Protein AF-A0A7C5J2V8-F1 (afdb_monomer_lite)

pLDDT: mean 85.1, std 18.98, range [31.84, 98.69]

Radius of gyration: 23.41 Å; chains: 1; bounding box: 47×38×76 Å

Secondary structure (DSSP, 8-state):
-------S-----SS------TT--S------SS---TT----S-SEEEE-SSPEEEE-SSSTTTS-EE-GGGTTEEEEEEEEEEEEEEEEEEEEEEEEEEE--S--SS----S--EEEEEETTEEEEEE--TT--SHHHHHHHHHHHHHHTTPPSPSEEE-TTSSEEEEEEEEGGG-EEEEEE-TTTTTTTPPSEEEE-EEEEEEEEEEEEEE--SSS-S-S-EEEESEEEEEEEEEEEE-

Structure (mmCIF, N/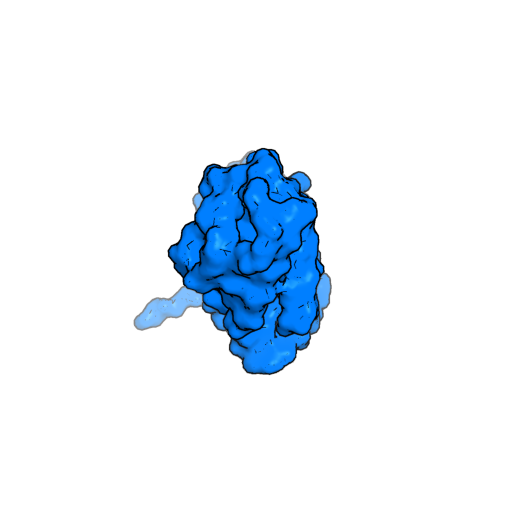CA/C/O backbone):
data_AF-A0A7C5J2V8-F1
#
_entry.id   AF-A0A7C5J2V8-F1
#
loop_
_atom_site.group_PDB
_atom_site.id
_atom_site.type_symbol
_atom_site.label_atom_id
_atom_site.label_alt_id
_atom_site.label_comp_id
_atom_site.label_asym_id
_atom_site.label_entity_id
_atom_site.label_seq_id
_atom_site.pdbx_PDB_ins_code
_atom_site.Cartn_x
_atom_site.Cartn_y
_atom_site.Cartn_z
_atom_site.occupancy
_atom_site.B_iso_or_equiv
_atom_site.auth_seq_id
_atom_site.auth_comp_id
_atom_site.auth_asym_id
_atom_site.auth_atom_id
_atom_site.pdbx_PDB_model_num
ATOM 1 N N . MET A 1 1 ? 17.306 -24.721 -30.685 1.00 39.38 1 MET A N 1
ATOM 2 C CA . MET A 1 1 ? 16.759 -23.715 -29.752 1.00 39.38 1 MET A CA 1
ATOM 3 C C . MET A 1 1 ? 16.817 -22.387 -30.478 1.00 39.38 1 MET A C 1
ATOM 5 O O . MET A 1 1 ? 17.907 -21.999 -30.874 1.00 39.38 1 MET A O 1
ATOM 9 N N . GLY A 1 2 ? 15.672 -21.785 -30.800 1.00 37.75 2 GLY A N 1
ATOM 10 C CA . GLY A 1 2 ? 15.651 -20.502 -31.504 1.00 37.75 2 GLY A CA 1
ATOM 11 C C . GLY A 1 2 ? 15.942 -19.373 -30.523 1.00 37.75 2 GLY A C 1
ATOM 12 O O . GLY A 1 2 ? 15.308 -19.304 -29.476 1.00 37.75 2 GLY A O 1
ATOM 13 N N . SER A 1 3 ? 16.913 -18.525 -30.838 1.00 33.28 3 SER A N 1
ATOM 14 C CA . SER A 1 3 ? 17.136 -17.260 -30.142 1.00 33.28 3 SER A CA 1
ATOM 15 C C . SER A 1 3 ? 16.443 -16.153 -30.926 1.00 33.28 3 SER A C 1
ATOM 17 O O . SER A 1 3 ? 16.689 -16.012 -32.124 1.00 33.28 3 SER A O 1
ATOM 19 N N . VAL A 1 4 ? 15.614 -15.354 -30.264 1.00 31.84 4 VAL A N 1
ATOM 20 C CA . VAL A 1 4 ? 15.141 -14.085 -30.820 1.00 31.84 4 VAL A CA 1
ATOM 21 C C . VAL A 1 4 ? 16.138 -13.011 -30.390 1.00 31.84 4 VAL A C 1
ATOM 23 O O . VAL A 1 4 ? 16.308 -12.772 -29.198 1.00 31.84 4 VAL A O 1
ATOM 26 N N . GLN A 1 5 ? 16.838 -12.405 -31.350 1.00 34.75 5 GLN A N 1
ATOM 27 C CA . GLN A 1 5 ? 17.656 -11.215 -31.115 1.00 34.75 5 GLN A CA 1
ATOM 28 C C . GLN A 1 5 ? 16.878 -9.989 -31.582 1.00 34.75 5 GLN A C 1
ATOM 30 O O . GLN A 1 5 ? 16.532 -9.880 -32.756 1.00 34.75 5 GLN A O 1
ATOM 35 N N . ILE A 1 6 ? 16.619 -9.069 -30.656 1.00 48.91 6 ILE A N 1
ATOM 36 C CA . ILE A 1 6 ? 16.070 -7.747 -30.951 1.00 48.91 6 ILE A CA 1
ATOM 37 C C . ILE A 1 6 ? 17.240 -6.768 -30.848 1.00 48.91 6 ILE A C 1
ATOM 39 O O . ILE A 1 6 ? 17.828 -6.612 -29.781 1.00 48.91 6 ILE A O 1
ATOM 43 N N . SER A 1 7 ? 17.617 -6.148 -31.965 1.00 40.25 7 SER A N 1
ATOM 44 C CA . SER A 1 7 ? 18.689 -5.149 -32.035 1.00 40.25 7 SER A CA 1
ATOM 45 C C . SER A 1 7 ? 18.157 -3.856 -32.643 1.00 40.25 7 SER A C 1
ATOM 47 O O . SER A 1 7 ? 17.595 -3.885 -33.737 1.00 40.25 7 SER A O 1
ATOM 49 N N . GLY A 1 8 ? 18.355 -2.728 -31.963 1.00 51.00 8 GLY A N 1
ATOM 50 C CA . GLY A 1 8 ? 17.926 -1.408 -32.423 1.00 51.00 8 GLY A CA 1
ATOM 51 C C . GLY A 1 8 ? 18.041 -0.352 -31.323 1.00 51.00 8 GLY A C 1
ATOM 52 O O . GLY A 1 8 ? 18.373 -0.669 -30.183 1.00 51.00 8 GLY A O 1
ATOM 53 N N . SER A 1 9 ? 17.778 0.909 -31.664 1.00 46.84 9 SER A N 1
ATOM 54 C CA . SER A 1 9 ? 17.621 1.994 -30.690 1.00 46.84 9 SER A CA 1
ATOM 55 C C . SER A 1 9 ? 16.137 2.222 -30.426 1.00 46.84 9 SER A C 1
ATOM 57 O O . SER A 1 9 ? 15.400 2.539 -31.362 1.00 46.84 9 SER A O 1
ATOM 59 N N . LEU A 1 10 ? 15.705 2.119 -29.171 1.00 49.66 10 LEU A N 1
ATOM 60 C CA . LEU A 1 10 ? 14.390 2.605 -28.773 1.00 49.66 10 LEU A CA 1
ATOM 61 C C . LEU A 1 10 ? 14.461 4.132 -28.688 1.00 49.66 10 LEU A C 1
ATOM 63 O O . LEU A 1 10 ? 15.070 4.682 -27.775 1.00 49.66 10 LEU A O 1
ATOM 67 N N . VAL A 1 11 ? 13.895 4.806 -29.684 1.00 49.78 11 VAL A N 1
ATOM 68 C CA . VAL A 1 11 ? 13.722 6.261 -29.681 1.00 49.78 11 VAL A CA 1
ATOM 69 C C . VAL A 1 11 ? 12.244 6.510 -29.447 1.00 49.78 11 VAL A C 1
ATOM 71 O O . VAL A 1 11 ? 11.429 6.029 -30.224 1.00 49.78 11 VAL A O 1
ATOM 74 N N . ALA A 1 12 ? 11.894 7.217 -28.381 1.00 51.94 12 ALA A N 1
ATOM 75 C CA . ALA A 1 12 ? 10.542 7.718 -28.197 1.00 51.94 12 ALA A CA 1
ATOM 76 C C . ALA A 1 12 ? 10.508 9.204 -28.544 1.00 51.94 12 ALA A C 1
ATOM 78 O O . ALA A 1 12 ? 11.366 9.961 -28.089 1.00 51.94 12 ALA A O 1
ATOM 79 N N . SER A 1 13 ? 9.531 9.611 -29.348 1.00 51.69 13 SER A N 1
ATOM 80 C CA . SER A 1 13 ? 9.235 11.014 -29.622 1.00 51.69 13 SER A CA 1
ATOM 81 C C . SER A 1 13 ? 7.750 11.276 -29.401 1.00 51.69 13 SER A C 1
ATOM 83 O O . SER A 1 13 ? 6.902 10.460 -29.752 1.00 51.69 13 SER A O 1
ATOM 85 N N . ASP A 1 14 ? 7.451 12.437 -28.834 1.00 50.53 14 ASP A N 1
ATOM 86 C CA . ASP A 1 14 ? 6.111 13.018 -28.703 1.00 50.53 14 ASP A CA 1
ATOM 87 C C . ASP A 1 14 ? 5.584 13.596 -30.033 1.00 50.53 14 ASP A C 1
ATOM 89 O O . ASP A 1 14 ? 4.382 13.797 -30.222 1.00 50.53 14 ASP A O 1
ATOM 93 N N . SER A 1 15 ? 6.483 13.835 -30.988 1.00 49.78 15 SER A N 1
ATOM 94 C CA . SER A 1 15 ? 6.169 14.325 -32.327 1.00 49.78 15 SER A CA 1
ATOM 95 C C . SER A 1 15 ? 5.907 13.173 -33.302 1.00 49.78 15 SER A C 1
ATOM 97 O O . SER A 1 15 ? 6.770 12.325 -33.544 1.00 49.78 15 SER A O 1
ATOM 99 N N . CYS A 1 16 ? 4.707 13.151 -33.896 1.00 51.81 16 CYS A N 1
ATOM 100 C CA . CYS A 1 16 ? 4.401 12.238 -34.997 1.00 51.81 16 CYS A CA 1
ATOM 101 C C . CYS A 1 16 ? 5.098 12.722 -36.272 1.00 51.81 16 CYS A C 1
ATOM 103 O O . CYS A 1 16 ? 4.863 13.846 -36.721 1.00 51.81 16 CYS A O 1
ATOM 105 N N . ASN A 1 17 ? 5.911 11.871 -36.898 1.00 52.66 17 ASN A N 1
ATOM 106 C CA . ASN A 1 17 ? 6.406 12.131 -38.244 1.00 52.66 17 ASN A CA 1
ATOM 107 C C . ASN A 1 17 ? 5.454 11.468 -39.252 1.00 52.66 17 ASN A C 1
ATOM 109 O O . ASN A 1 17 ? 5.496 10.258 -39.450 1.00 52.66 17 ASN A O 1
ATOM 113 N N . ALA A 1 18 ? 4.571 12.252 -39.877 1.00 47.84 18 ALA A N 1
ATOM 114 C CA . ALA A 1 18 ? 3.537 11.764 -40.803 1.00 47.84 18 ALA A CA 1
ATOM 115 C C . ALA A 1 18 ? 4.081 11.242 -42.157 1.00 47.84 18 ALA A C 1
ATOM 117 O O . ALA A 1 18 ? 3.308 10.909 -43.055 1.00 47.84 18 ALA A O 1
ATOM 118 N N . GLY A 1 19 ? 5.403 11.196 -42.341 1.00 50.03 19 GLY A N 1
ATOM 119 C CA . GLY A 1 19 ? 6.039 10.763 -43.581 1.00 50.03 19 GLY A CA 1
ATOM 120 C C . GLY A 1 19 ? 6.478 9.303 -43.540 1.00 50.03 19 GLY A C 1
ATOM 121 O O . GLY A 1 19 ? 7.507 8.985 -42.947 1.00 50.03 19 GLY A O 1
ATOM 122 N N . CYS A 1 20 ? 5.787 8.421 -44.267 1.00 49.47 20 CYS A N 1
ATOM 123 C CA . CYS A 1 20 ? 6.364 7.140 -44.683 1.00 49.47 20 CYS A CA 1
ATOM 124 C C . CYS A 1 20 ? 7.437 7.416 -45.751 1.00 49.47 20 CYS A C 1
ATOM 126 O O . CYS A 1 20 ? 7.178 7.359 -46.952 1.00 49.47 20 CYS A O 1
ATOM 128 N N . GLY A 1 21 ? 8.636 7.804 -45.319 1.00 47.12 21 GLY A N 1
ATOM 129 C CA . GLY A 1 21 ? 9.748 8.090 -46.216 1.00 47.12 21 GLY A CA 1
ATOM 130 C C . GLY A 1 21 ? 10.293 6.808 -46.839 1.00 47.12 21 GLY A C 1
ATOM 131 O O . GLY A 1 21 ? 10.947 6.014 -46.164 1.00 47.12 21 GLY A O 1
ATOM 132 N N . ALA A 1 22 ? 10.083 6.625 -48.142 1.00 48.12 22 ALA A N 1
ATOM 133 C CA . ALA A 1 22 ? 10.925 5.742 -48.935 1.00 48.12 22 ALA A CA 1
ATOM 134 C C . ALA A 1 22 ? 12.381 6.237 -48.820 1.00 48.12 22 ALA A C 1
ATOM 136 O O . ALA A 1 22 ? 12.728 7.274 -49.378 1.00 48.12 22 ALA A O 1
ATOM 137 N N . GLY A 1 23 ? 13.227 5.524 -48.070 1.00 44.53 23 GLY A N 1
ATOM 138 C CA . GLY A 1 23 ? 14.682 5.719 -48.115 1.00 44.53 23 GLY A CA 1
ATOM 139 C C . GLY A 1 23 ? 15.367 6.443 -46.950 1.00 44.53 23 GLY A C 1
ATOM 140 O O . GLY A 1 23 ? 16.455 6.969 -47.160 1.00 44.53 23 GLY A O 1
ATOM 141 N N . VAL A 1 24 ? 14.835 6.432 -45.724 1.00 39.50 24 VAL A N 1
ATOM 142 C CA . VAL A 1 24 ? 15.634 6.789 -44.530 1.00 39.50 24 VAL A CA 1
ATOM 143 C C . VAL A 1 24 ? 15.921 5.555 -43.675 1.00 39.50 24 VAL A C 1
ATOM 145 O O . VAL A 1 24 ? 15.071 5.073 -42.935 1.00 39.50 24 VAL A O 1
ATOM 148 N N . GLY A 1 25 ? 17.155 5.053 -43.768 1.00 40.22 25 GLY A N 1
ATOM 149 C CA . GLY A 1 25 ? 17.739 4.058 -42.862 1.00 40.22 25 GLY A CA 1
ATOM 150 C C . GLY A 1 25 ? 18.098 4.648 -41.493 1.00 40.22 25 GLY A C 1
ATOM 151 O O . GLY A 1 25 ? 19.226 4.496 -41.036 1.00 40.22 25 GLY A O 1
ATOM 152 N N . GLY A 1 26 ? 17.158 5.356 -40.866 1.00 39.38 26 GLY A N 1
ATOM 153 C CA . GLY A 1 26 ? 17.327 6.008 -39.571 1.00 39.38 26 GLY A CA 1
ATOM 154 C C . GLY A 1 26 ? 16.093 5.799 -38.701 1.00 39.38 26 GLY A C 1
ATOM 155 O O . GLY A 1 26 ? 15.016 6.273 -39.043 1.00 39.38 26 GLY A O 1
ATOM 156 N N . SER A 1 27 ? 16.293 5.049 -37.616 1.00 43.72 27 SER A N 1
ATOM 157 C CA . SER A 1 27 ? 15.436 4.849 -36.440 1.00 43.72 27 SER A CA 1
ATOM 158 C C . SER A 1 27 ? 13.926 4.941 -36.663 1.00 43.72 27 SER A C 1
ATOM 160 O O . SER A 1 27 ? 13.285 5.934 -36.326 1.00 43.72 27 SER A O 1
ATOM 162 N N . GLN A 1 28 ? 13.340 3.834 -37.124 1.00 41.84 28 GLN A N 1
ATOM 163 C CA . GLN A 1 28 ? 11.935 3.562 -36.842 1.00 41.84 28 GLN A CA 1
ATOM 164 C C . GLN A 1 28 ? 11.825 3.251 -35.344 1.00 41.84 28 GLN A C 1
ATOM 166 O O . GLN A 1 28 ? 12.176 2.160 -34.894 1.00 41.84 28 GLN A O 1
ATOM 171 N N . ALA A 1 29 ? 11.418 4.261 -34.570 1.00 43.72 29 ALA A N 1
ATOM 172 C CA . ALA A 1 29 ? 10.884 4.103 -33.223 1.00 43.72 29 ALA A CA 1
ATOM 173 C C . ALA A 1 29 ? 9.884 2.940 -33.212 1.00 43.72 29 ALA A C 1
ATOM 175 O O . ALA A 1 29 ? 9.201 2.729 -34.213 1.00 43.72 29 ALA A O 1
ATOM 176 N N . VAL A 1 30 ? 9.813 2.179 -32.119 1.00 48.41 30 VAL A N 1
ATOM 177 C CA . VAL A 1 30 ? 8.868 1.065 -31.944 1.00 48.41 30 VAL A CA 1
ATOM 178 C C . VAL A 1 30 ? 7.449 1.565 -32.219 1.00 48.41 30 VAL A C 1
ATOM 180 O O . VAL A 1 30 ? 6.802 2.142 -31.355 1.00 48.41 30 VAL A O 1
ATOM 183 N N . PHE A 1 31 ? 6.994 1.402 -33.461 1.00 46.66 31 PHE A N 1
ATOM 184 C CA . PHE A 1 31 ? 5.720 1.951 -33.914 1.00 46.66 31 PHE A CA 1
ATOM 185 C C . PHE A 1 31 ? 4.555 1.071 -33.462 1.00 46.66 31 PHE A C 1
ATOM 187 O O . PHE A 1 31 ? 3.406 1.489 -33.494 1.00 46.66 31 PHE A O 1
ATOM 194 N N . MET A 1 32 ? 4.829 -0.179 -33.092 1.00 53.97 32 MET A N 1
ATOM 195 C CA . MET A 1 32 ? 3.831 -1.228 -32.973 1.00 53.97 32 MET A CA 1
ATOM 196 C C . MET A 1 32 ? 4.415 -2.364 -32.146 1.00 53.97 32 MET A C 1
ATOM 198 O O . MET A 1 32 ? 5.439 -2.923 -32.528 1.00 53.97 32 MET A O 1
ATOM 202 N N . LEU A 1 33 ? 3.707 -2.815 -31.122 1.00 45.88 33 LEU A N 1
ATOM 203 C CA . LEU A 1 33 ? 3.569 -4.259 -30.949 1.00 45.88 33 LEU A CA 1
ATOM 204 C C . LEU A 1 33 ? 2.214 -4.744 -31.507 1.00 45.88 33 LEU A C 1
ATOM 206 O O . LEU A 1 33 ? 1.757 -5.822 -31.150 1.00 45.88 33 LEU A O 1
ATOM 210 N N . GLY A 1 34 ? 1.624 -4.014 -32.482 1.00 39.19 34 GLY A N 1
ATOM 211 C CA . GLY A 1 34 ? 0.810 -4.676 -33.513 1.00 39.19 34 GLY A CA 1
ATOM 212 C C . GLY A 1 34 ? -0.324 -3.968 -34.279 1.00 39.19 34 GLY A C 1
ATOM 213 O O . GLY A 1 34 ? -1.177 -4.721 -34.726 1.00 39.19 34 GLY A O 1
ATOM 214 N N . ASP A 1 35 ? -0.420 -2.643 -34.497 1.00 43.12 35 ASP A N 1
ATOM 215 C CA . ASP A 1 35 ? -1.561 -2.117 -35.308 1.00 43.12 35 ASP A CA 1
ATOM 216 C C . ASP A 1 35 ? -1.387 -0.801 -36.103 1.00 43.12 35 ASP A C 1
ATOM 218 O O . ASP A 1 35 ? -2.331 -0.350 -36.750 1.00 43.12 35 ASP A O 1
ATOM 222 N N . GLY A 1 36 ? -0.198 -0.207 -36.132 1.00 44.16 36 GLY A N 1
ATOM 223 C CA . GLY A 1 36 ? 0.144 0.984 -36.912 1.00 44.16 36 GLY A CA 1
ATOM 224 C C . GLY A 1 36 ? -0.039 0.776 -38.416 1.00 44.16 36 GLY A C 1
ATOM 225 O O . GLY A 1 36 ? 0.886 0.450 -39.161 1.00 44.16 36 GLY A O 1
ATOM 226 N N . GLN A 1 37 ? -1.261 0.996 -38.888 1.00 47.16 37 GLN A N 1
ATOM 227 C CA . GLN A 1 37 ? -1.514 1.215 -40.299 1.00 47.16 37 GLN A CA 1
ATOM 228 C C . GLN A 1 37 ? -0.757 2.470 -40.734 1.00 47.16 37 GLN A C 1
ATOM 230 O O . GLN A 1 37 ? -0.953 3.561 -40.194 1.00 47.16 37 GLN A O 1
ATOM 235 N N . CYS A 1 38 ? 0.117 2.310 -41.727 1.00 45.44 38 CYS A N 1
ATOM 236 C CA . CYS A 1 38 ? 0.778 3.426 -42.390 1.00 45.44 38 CYS A CA 1
ATOM 237 C C . CYS A 1 38 ? -0.258 4.490 -42.793 1.00 45.44 38 CYS A C 1
ATOM 239 O O . CYS A 1 38 ? -1.186 4.192 -43.544 1.00 45.44 38 CYS A O 1
ATOM 241 N N . GLY A 1 39 ? -0.076 5.730 -42.330 1.00 46.66 39 GLY A N 1
ATOM 242 C CA . GLY A 1 39 ? -0.889 6.878 -42.748 1.00 46.66 39 GLY A CA 1
ATOM 243 C C . GLY A 1 39 ? -1.878 7.424 -41.717 1.00 46.66 39 GLY A C 1
ATOM 244 O O . GLY A 1 39 ? -2.539 8.414 -42.023 1.00 46.66 39 GLY A O 1
ATOM 245 N N . VAL A 1 40 ? -1.963 6.859 -40.505 1.00 50.56 40 VAL A N 1
ATOM 246 C CA . VAL A 1 40 ? -2.789 7.423 -39.421 1.00 50.56 40 VAL A CA 1
ATOM 247 C C . VAL A 1 40 ? -1.924 7.687 -38.185 1.00 50.56 40 VAL A C 1
ATOM 249 O O . VAL A 1 40 ? -1.520 6.763 -37.487 1.00 50.56 40 VAL A O 1
ATOM 252 N N . CYS A 1 41 ? -1.617 8.961 -37.919 1.00 51.09 41 CYS A N 1
ATOM 253 C CA . CYS A 1 41 ? -0.971 9.406 -36.679 1.00 51.09 41 CYS A CA 1
ATOM 254 C C . CYS A 1 41 ? -1.976 9.345 -35.520 1.00 51.09 41 CYS A C 1
ATOM 256 O O . CYS A 1 41 ? -2.479 10.378 -35.078 1.00 51.09 41 CYS A O 1
ATOM 258 N N . THR A 1 42 ? -2.293 8.150 -35.032 1.00 55.62 42 THR A N 1
ATOM 259 C CA . THR A 1 42 ? -2.998 8.023 -33.754 1.00 55.62 42 THR A CA 1
ATOM 260 C C . THR A 1 42 ? -1.930 8.000 -32.666 1.00 55.62 42 THR A C 1
ATOM 262 O O . THR A 1 42 ? -1.121 7.077 -32.623 1.00 55.62 42 THR A O 1
ATOM 265 N N . GLN A 1 43 ? -1.853 9.038 -31.825 1.00 57.81 43 GLN A N 1
ATOM 266 C CA . GLN A 1 43 ? -1.002 8.983 -30.633 1.00 57.81 43 GLN A CA 1
ATOM 267 C C . GLN A 1 43 ? -1.486 7.815 -29.764 1.00 57.81 43 GLN A C 1
ATOM 269 O O . GLN A 1 43 ? -2.637 7.803 -29.335 1.00 57.81 43 GLN A O 1
ATOM 274 N N . HIS A 1 44 ? -0.633 6.805 -29.576 1.00 69.81 44 HIS A N 1
ATOM 275 C CA . HIS A 1 44 ? -1.001 5.578 -28.862 1.00 69.81 44 HIS A CA 1
ATOM 276 C C . HIS A 1 44 ? -0.881 5.709 -27.342 1.00 69.81 44 HIS A C 1
ATOM 278 O O . HIS A 1 44 ? -1.620 5.040 -26.632 1.00 69.81 44 HIS A O 1
ATOM 284 N N . TYR A 1 45 ? 0.012 6.578 -26.868 1.00 77.12 45 TYR A N 1
ATOM 285 C CA . TYR A 1 45 ? 0.154 6.934 -25.459 1.00 77.12 45 TYR A CA 1
ATOM 286 C C . TYR A 1 45 ? -0.236 8.397 -25.282 1.00 77.12 45 TYR A C 1
ATOM 288 O O . TYR A 1 45 ? 0.113 9.230 -26.121 1.00 77.12 45 TYR A O 1
ATOM 296 N N . ALA A 1 46 ? -0.913 8.716 -24.180 1.00 82.75 46 ALA A N 1
ATOM 297 C CA . ALA A 1 46 ? -1.188 10.106 -23.825 1.00 82.75 46 ALA A CA 1
ATOM 298 C C . ALA A 1 46 ? 0.099 10.837 -23.407 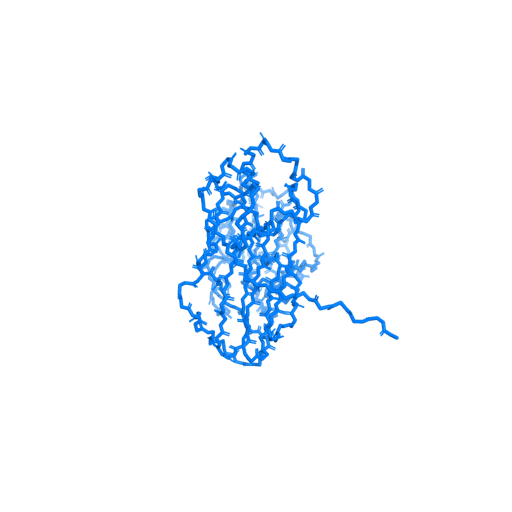1.00 82.75 46 ALA A C 1
ATOM 300 O O . ALA A 1 46 ? 0.252 12.027 -23.667 1.00 82.75 46 ALA A O 1
ATOM 301 N N . SER A 1 47 ? 1.035 10.114 -22.784 1.00 85.19 47 SER A N 1
ATOM 302 C CA . SER A 1 47 ? 2.336 10.637 -22.378 1.00 85.19 47 SER A CA 1
ATOM 303 C C . SER A 1 47 ? 3.430 9.589 -22.527 1.00 85.19 47 SER A C 1
ATOM 305 O O . SER A 1 47 ? 3.184 8.383 -22.436 1.00 85.19 47 SER A O 1
ATOM 307 N N . ILE A 1 48 ? 4.654 10.066 -22.744 1.00 84.50 48 ILE A N 1
ATOM 308 C CA . ILE A 1 48 ? 5.865 9.257 -22.735 1.00 84.50 48 ILE A CA 1
ATOM 309 C C . ILE A 1 48 ? 6.918 9.988 -21.908 1.00 84.50 48 ILE A C 1
ATOM 311 O O . ILE A 1 48 ? 7.180 11.170 -22.125 1.00 84.50 48 ILE A O 1
ATOM 315 N N . VAL A 1 49 ? 7.553 9.269 -20.989 1.00 86.69 49 VAL A N 1
ATOM 316 C CA . VAL A 1 49 ? 8.640 9.786 -20.155 1.00 86.69 49 VAL A CA 1
ATOM 317 C C . VAL A 1 49 ? 9.873 8.910 -20.300 1.00 86.69 49 VAL A C 1
ATOM 319 O O . VAL A 1 49 ? 9.778 7.690 -20.433 1.00 86.69 49 VAL A O 1
ATOM 322 N N . SER A 1 50 ? 11.051 9.525 -20.244 1.00 89.06 50 SER A N 1
ATOM 323 C CA . SER A 1 50 ? 12.329 8.815 -20.274 1.00 89.06 50 SER A CA 1
ATOM 324 C C . SER A 1 50 ? 13.298 9.398 -19.261 1.00 89.06 50 SER A C 1
ATOM 326 O O . SER A 1 50 ? 13.423 10.620 -19.152 1.00 89.06 50 SER A O 1
ATOM 328 N N . SER A 1 51 ? 14.048 8.543 -18.574 1.00 88.06 51 SER A N 1
ATOM 329 C CA . SER A 1 51 ? 15.129 8.989 -17.704 1.00 88.06 51 SER A CA 1
ATOM 330 C C . SER A 1 51 ? 16.270 9.565 -18.553 1.00 88.06 51 SER A C 1
ATOM 332 O O . SER A 1 51 ? 16.910 8.833 -19.309 1.00 88.06 51 SER A O 1
ATOM 334 N N . VAL A 1 52 ? 16.555 10.861 -18.418 1.00 82.25 52 VAL A N 1
ATOM 335 C CA . VAL A 1 52 ? 17.664 11.525 -19.139 1.00 82.25 52 VAL A CA 1
ATOM 336 C C . VAL A 1 52 ? 19.033 11.021 -18.657 1.00 82.25 52 VAL A C 1
ATOM 338 O O . VAL A 1 52 ? 20.007 11.019 -19.406 1.00 82.25 52 VAL A O 1
ATOM 341 N N . GLN A 1 53 ? 19.103 10.572 -17.403 1.00 90.25 53 GLN A N 1
ATOM 342 C CA . GLN A 1 53 ? 20.242 9.890 -16.792 1.00 90.25 53 GLN A CA 1
ATOM 343 C C . GLN A 1 53 ? 19.738 8.659 -16.028 1.00 90.25 53 GLN A C 1
ATOM 345 O O . GLN A 1 53 ? 18.583 8.668 -15.597 1.00 90.25 53 GLN A O 1
ATOM 350 N N . PRO A 1 54 ? 20.565 7.615 -15.829 1.00 92.94 54 PRO A N 1
ATOM 351 C CA . PRO A 1 54 ? 20.188 6.488 -14.984 1.00 92.94 54 PRO A CA 1
ATOM 352 C C . PRO A 1 54 ? 19.797 6.958 -13.576 1.00 92.94 54 PRO A C 1
ATOM 354 O O . PRO A 1 54 ? 20.559 7.666 -12.914 1.00 92.94 54 PRO A O 1
ATOM 357 N N . LEU A 1 55 ? 18.617 6.546 -13.121 1.00 95.31 55 LEU A N 1
ATOM 358 C CA . LEU A 1 55 ? 18.110 6.810 -11.781 1.00 95.31 55 LEU A CA 1
ATOM 359 C C . LEU A 1 55 ? 18.883 5.953 -10.780 1.00 95.31 55 LEU A C 1
ATOM 361 O O . LEU A 1 55 ? 19.103 4.766 -11.025 1.00 95.31 55 LEU A O 1
ATOM 365 N N . GLN A 1 56 ? 19.306 6.545 -9.665 1.00 96.00 56 GLN A N 1
ATOM 366 C CA . GLN A 1 56 ? 19.931 5.805 -8.570 1.00 96.00 56 GLN A CA 1
ATOM 367 C C . GLN A 1 56 ? 18.849 5.101 -7.756 1.00 96.00 56 GLN A C 1
ATOM 369 O O . GLN A 1 56 ? 17.882 5.728 -7.334 1.00 96.00 56 GLN A O 1
ATOM 374 N N . VAL A 1 57 ? 19.039 3.810 -7.514 1.00 95.62 57 VAL A N 1
ATOM 375 C CA . VAL A 1 57 ? 18.174 2.998 -6.663 1.00 95.62 57 VAL A CA 1
ATOM 376 C C . VAL A 1 57 ? 18.974 2.600 -5.439 1.00 95.62 57 VAL A C 1
ATOM 378 O O . VAL A 1 57 ? 20.020 1.955 -5.553 1.00 95.62 57 VAL A O 1
ATOM 381 N N . LEU A 1 58 ? 18.474 2.989 -4.272 1.00 94.56 58 LEU A N 1
ATOM 382 C CA . LEU A 1 58 ? 19.051 2.631 -2.989 1.00 94.56 58 LEU A CA 1
ATOM 383 C C . LEU A 1 58 ? 17.925 2.322 -2.008 1.00 94.56 58 LEU A C 1
ATOM 385 O O . LEU A 1 58 ? 17.361 3.224 -1.396 1.00 94.56 58 LEU A O 1
ATOM 389 N N . THR A 1 59 ? 17.614 1.038 -1.858 1.00 94.56 59 THR A N 1
ATOM 390 C CA . THR A 1 59 ? 16.688 0.556 -0.832 1.00 94.56 59 THR A CA 1
ATOM 391 C C . THR A 1 59 ? 17.450 -0.121 0.304 1.00 94.56 59 THR A C 1
ATOM 393 O O . THR A 1 59 ? 18.540 -0.675 0.119 1.00 94.56 59 THR A O 1
ATOM 396 N N . THR A 1 60 ? 16.885 -0.076 1.506 1.00 90.69 60 THR A N 1
ATOM 397 C CA . THR A 1 60 ? 17.416 -0.789 2.671 1.00 90.69 60 THR A CA 1
ATOM 398 C C . THR A 1 60 ? 17.101 -2.283 2.596 1.00 90.69 60 THR A C 1
ATOM 400 O O . THR A 1 60 ? 16.093 -2.691 2.028 1.00 90.69 60 THR A O 1
ATOM 403 N N . GLY A 1 61 ? 17.956 -3.116 3.196 1.00 88.25 61 GLY A N 1
ATOM 404 C CA . GLY A 1 61 ? 17.751 -4.566 3.236 1.00 88.25 61 GLY A CA 1
ATOM 405 C C . GLY A 1 61 ? 18.128 -5.290 1.939 1.00 88.25 61 GLY A C 1
ATOM 406 O O . GLY A 1 61 ? 18.883 -4.783 1.108 1.00 88.25 61 GLY A O 1
ATOM 407 N N . ALA A 1 62 ? 17.653 -6.529 1.806 1.00 87.06 62 ALA A N 1
ATOM 408 C CA . ALA A 1 62 ? 17.876 -7.336 0.610 1.00 87.06 62 ALA A CA 1
ATOM 409 C C . ALA A 1 62 ? 16.994 -6.843 -0.559 1.00 87.06 62 ALA A C 1
ATOM 411 O O . ALA A 1 62 ? 15.883 -6.371 -0.317 1.00 87.06 62 ALA A O 1
ATOM 412 N N . PRO A 1 63 ? 17.431 -6.977 -1.827 1.00 86.19 63 PRO A N 1
ATOM 413 C CA . PRO A 1 63 ? 16.578 -6.677 -2.977 1.00 86.19 63 PRO A CA 1
ATOM 414 C C . PRO A 1 63 ? 15.258 -7.461 -2.923 1.00 86.19 63 PRO A C 1
ATOM 416 O O . PRO A 1 63 ? 15.271 -8.677 -2.724 1.00 86.19 63 PRO A O 1
ATOM 419 N N . GLY A 1 64 ? 14.139 -6.761 -3.105 1.00 85.94 64 GLY A N 1
ATOM 420 C CA . GLY A 1 64 ? 12.781 -7.287 -2.949 1.00 85.94 64 GLY A CA 1
ATOM 421 C C . GLY A 1 64 ? 12.197 -7.162 -1.534 1.00 85.94 64 GLY A C 1
ATOM 422 O O . GLY A 1 64 ? 11.049 -7.543 -1.334 1.00 85.94 64 GLY A O 1
ATOM 423 N N . ALA A 1 65 ? 12.950 -6.648 -0.553 1.00 85.88 65 ALA A N 1
ATOM 424 C CA . ALA A 1 65 ? 12.422 -6.387 0.790 1.00 85.88 65 ALA A CA 1
ATOM 425 C C . ALA A 1 65 ? 11.694 -5.037 0.859 1.00 85.88 65 ALA A C 1
ATOM 427 O O . ALA A 1 65 ? 10.524 -4.985 1.216 1.00 85.88 65 ALA A O 1
ATOM 428 N N . GLU A 1 66 ? 12.383 -3.969 0.458 1.00 89.81 66 GLU A N 1
ATOM 429 C CA . GLU A 1 66 ? 11.882 -2.592 0.489 1.00 89.81 66 GLU A CA 1
ATOM 430 C C . GLU A 1 66 ? 11.782 -2.031 -0.921 1.00 89.81 66 GLU A C 1
ATOM 432 O O . GLU A 1 66 ? 12.664 -2.285 -1.743 1.00 89.81 66 GLU A O 1
ATOM 437 N N . PHE A 1 67 ? 10.747 -1.244 -1.190 1.00 93.31 67 PHE A N 1
ATOM 438 C CA . PHE A 1 67 ? 10.481 -0.671 -2.505 1.00 93.31 67 PHE A CA 1
ATOM 439 C C . PHE A 1 67 ? 10.331 0.842 -2.412 1.00 93.31 67 PHE A C 1
ATOM 441 O O . PHE A 1 67 ? 9.741 1.360 -1.469 1.00 93.31 67 PHE A O 1
ATOM 448 N N . VAL A 1 68 ? 10.852 1.539 -3.416 1.00 93.69 68 VAL A N 1
ATOM 449 C CA . VAL A 1 68 ? 10.678 2.984 -3.583 1.00 93.69 68 VAL A CA 1
ATOM 450 C C . VAL A 1 68 ? 9.929 3.269 -4.873 1.00 93.69 68 VAL A C 1
ATOM 452 O O . VAL A 1 68 ? 10.072 2.538 -5.858 1.00 93.69 68 VAL A O 1
ATOM 455 N N . ASP A 1 69 ? 9.124 4.325 -4.857 1.00 93.00 69 ASP A N 1
ATOM 456 C CA . ASP A 1 69 ? 8.462 4.810 -6.060 1.00 93.00 69 ASP A CA 1
ATOM 457 C C . ASP A 1 69 ? 9.478 5.360 -7.063 1.00 93.00 69 ASP A C 1
ATOM 459 O O . ASP A 1 69 ? 10.604 5.739 -6.731 1.00 93.00 69 ASP A O 1
ATOM 463 N N . LEU A 1 70 ? 9.074 5.338 -8.326 1.00 92.69 70 LEU A N 1
ATOM 464 C CA . LEU A 1 70 ? 9.821 5.920 -9.424 1.00 92.69 70 LEU A CA 1
ATOM 465 C C . LEU A 1 70 ? 9.121 7.216 -9.827 1.00 92.69 70 LEU A C 1
ATOM 467 O O . LEU A 1 70 ? 8.306 7.186 -10.741 1.00 92.69 70 LEU A O 1
ATOM 471 N N . ASP A 1 71 ? 9.476 8.335 -9.192 1.00 91.75 71 ASP A N 1
ATOM 472 C CA . ASP A 1 71 ? 8.797 9.641 -9.325 1.00 91.75 71 ASP A CA 1
ATOM 473 C C . ASP A 1 71 ? 8.564 10.097 -10.780 1.00 91.75 71 ASP A C 1
ATOM 475 O O . ASP A 1 71 ? 7.616 10.813 -11.096 1.00 91.75 71 ASP A O 1
ATOM 479 N N . ILE A 1 72 ? 9.421 9.664 -11.714 1.00 90.44 72 ILE A N 1
ATOM 480 C CA . ILE A 1 72 ? 9.250 9.930 -13.151 1.00 90.44 72 ILE A CA 1
ATOM 481 C C . ILE A 1 72 ? 7.924 9.376 -13.714 1.00 90.44 72 ILE A C 1
ATOM 483 O O . ILE A 1 72 ? 7.497 9.792 -14.789 1.00 90.44 72 ILE A O 1
ATOM 487 N N . LEU A 1 73 ? 7.281 8.442 -13.011 1.00 92.81 73 LEU A N 1
ATOM 488 C CA . LEU A 1 73 ? 6.056 7.757 -13.415 1.00 92.81 73 LEU A CA 1
ATOM 489 C C . LEU A 1 73 ? 4.783 8.314 -12.752 1.00 92.81 73 LEU A C 1
ATOM 491 O O . LEU A 1 73 ? 3.696 7.885 -13.129 1.00 92.81 73 LEU A O 1
ATOM 495 N N . ASP A 1 74 ? 4.880 9.279 -11.833 1.00 90.00 74 ASP A N 1
ATOM 496 C CA . ASP A 1 74 ? 3.747 9.741 -11.005 1.00 90.00 74 ASP A CA 1
ATOM 497 C C . ASP A 1 74 ? 2.577 10.346 -11.802 1.00 90.00 74 ASP A C 1
ATOM 499 O O . ASP A 1 74 ? 1.453 10.427 -11.312 1.00 90.00 74 ASP A O 1
ATOM 503 N N . GLY A 1 75 ? 2.821 10.780 -13.042 1.00 88.56 75 GLY A N 1
ATOM 504 C CA . GLY A 1 75 ? 1.787 11.334 -13.919 1.00 88.56 75 GLY A CA 1
ATOM 505 C C . GLY A 1 75 ? 0.897 10.291 -14.603 1.00 88.56 75 GLY A C 1
ATOM 506 O O . GLY A 1 75 ? -0.087 10.670 -15.242 1.00 88.56 75 GLY A O 1
ATOM 507 N N . PHE A 1 76 ? 1.234 9.000 -14.523 1.00 91.69 76 PHE A N 1
ATOM 508 C CA . PHE A 1 76 ? 0.477 7.956 -15.206 1.00 91.69 76 PHE A CA 1
ATOM 509 C C . PHE A 1 76 ? -0.701 7.450 -14.372 1.00 91.69 76 PHE A C 1
ATOM 511 O O . PHE A 1 76 ? -0.571 7.096 -13.206 1.00 91.69 76 PHE A O 1
ATOM 518 N N . THR A 1 77 ? -1.857 7.327 -15.018 1.00 92.06 77 THR A N 1
ATOM 519 C CA . THR A 1 77 ? -3.027 6.594 -14.507 1.00 92.06 77 THR A CA 1
ATOM 520 C C . THR A 1 77 ? -3.069 5.152 -15.007 1.00 92.06 77 THR A C 1
ATOM 522 O O . THR A 1 77 ? -3.831 4.338 -14.497 1.00 92.06 77 THR A O 1
ATOM 525 N N . GLY A 1 78 ? -2.238 4.821 -15.996 1.00 92.06 78 GLY A N 1
ATOM 526 C CA . GLY A 1 78 ? -2.001 3.461 -16.461 1.00 92.06 78 GLY A CA 1
ATOM 527 C C . GLY A 1 78 ? -0.768 3.426 -17.351 1.00 92.06 78 GLY A C 1
ATOM 528 O O . GLY A 1 78 ? -0.721 4.115 -18.369 1.00 92.06 78 GLY A O 1
ATOM 529 N N . ILE A 1 79 ? 0.228 2.641 -16.953 1.00 92.12 79 ILE A N 1
ATOM 530 C CA . ILE A 1 79 ? 1.475 2.431 -17.684 1.00 92.12 79 ILE A CA 1
ATOM 531 C C . ILE A 1 79 ? 1.257 1.256 -18.625 1.00 92.12 79 ILE A C 1
ATOM 533 O O . ILE A 1 79 ? 1.025 0.132 -18.193 1.00 92.12 79 ILE A O 1
ATOM 537 N N . GLU A 1 80 ? 1.323 1.528 -19.918 1.00 90.12 80 GLU A N 1
ATOM 538 C CA . GLU A 1 80 ? 1.001 0.572 -20.980 1.00 90.12 80 GLU A CA 1
ATOM 539 C C . GLU A 1 80 ? 2.273 -0.013 -21.604 1.00 90.12 80 GLU A C 1
ATOM 541 O O . GLU A 1 80 ? 2.273 -1.134 -22.106 1.00 90.12 80 GLU A O 1
ATOM 546 N N . LEU A 1 81 ? 3.385 0.718 -21.508 1.00 89.62 81 LEU A N 1
ATOM 547 C CA . LEU A 1 81 ? 4.714 0.284 -21.912 1.00 89.62 81 LEU A CA 1
ATOM 548 C C . LEU A 1 81 ? 5.731 0.691 -20.852 1.00 89.62 81 LEU A C 1
ATOM 550 O O . LEU A 1 81 ? 5.786 1.854 -20.456 1.00 89.62 81 LEU A O 1
ATOM 554 N N . LEU A 1 82 ? 6.593 -0.246 -20.465 1.00 91.62 82 LEU A N 1
ATOM 555 C CA . LEU A 1 82 ? 7.754 0.007 -19.623 1.00 91.62 82 LEU A CA 1
ATOM 556 C C . LEU A 1 82 ? 8.981 -0.675 -20.224 1.00 91.62 82 LEU A C 1
ATOM 558 O O . LEU A 1 82 ? 9.072 -1.899 -20.254 1.00 91.62 82 LEU A O 1
ATOM 562 N N . ALA A 1 83 ? 9.956 0.114 -20.658 1.00 91.00 83 ALA A N 1
ATOM 563 C CA . ALA A 1 83 ? 11.291 -0.367 -20.966 1.00 91.00 83 ALA A CA 1
ATOM 564 C C . ALA A 1 83 ? 12.249 0.069 -19.858 1.00 91.00 83 ALA A C 1
ATOM 566 O O . ALA A 1 83 ? 12.307 1.245 -19.495 1.00 91.00 83 ALA A O 1
ATOM 567 N N . ALA A 1 84 ? 13.009 -0.879 -19.325 1.00 93.06 84 ALA A N 1
ATOM 568 C CA . ALA A 1 84 ? 13.969 -0.626 -18.268 1.00 93.06 84 ALA A CA 1
ATOM 569 C C . ALA A 1 84 ? 15.323 -1.255 -18.591 1.00 93.06 84 ALA A C 1
ATOM 571 O O . ALA A 1 84 ? 15.406 -2.321 -19.198 1.00 93.06 84 ALA A O 1
ATOM 572 N N . LYS A 1 85 ? 16.393 -0.602 -18.145 1.00 93.19 85 LYS A N 1
ATOM 573 C CA . LYS A 1 85 ? 17.757 -1.117 -18.216 1.00 93.19 85 LYS A CA 1
ATOM 574 C C . LYS A 1 85 ? 18.416 -1.019 -16.854 1.00 93.19 85 LYS A C 1
ATOM 576 O O . LYS A 1 85 ? 18.572 0.085 -16.340 1.00 93.19 85 LYS A O 1
ATOM 581 N N . ALA A 1 86 ? 18.862 -2.146 -16.313 1.00 95.75 86 ALA A N 1
ATOM 582 C CA . ALA A 1 86 ? 19.574 -2.206 -15.038 1.00 95.75 86 ALA A CA 1
ATOM 583 C C . ALA A 1 86 ? 20.886 -3.001 -15.186 1.00 95.75 86 ALA A C 1
ATOM 585 O O . ALA A 1 86 ? 20.846 -4.171 -15.563 1.00 95.75 86 ALA A O 1
ATOM 586 N N . PRO A 1 87 ? 22.073 -2.424 -14.913 1.00 94.19 87 PRO A N 1
ATOM 587 C CA . PRO A 1 87 ? 23.338 -3.156 -15.010 1.00 94.19 87 PRO A CA 1
ATOM 588 C C . PRO A 1 87 ? 23.509 -4.182 -13.877 1.00 94.19 87 PRO A C 1
ATOM 590 O O . PRO A 1 87 ? 24.195 -5.192 -14.045 1.00 94.19 87 PRO A O 1
ATOM 593 N N . THR A 1 88 ? 22.873 -3.942 -12.731 1.00 94.44 88 THR A N 1
ATOM 594 C CA . THR A 1 88 ? 22.811 -4.857 -11.589 1.00 94.44 88 THR A CA 1
ATOM 595 C C . THR A 1 88 ? 21.412 -5.448 -11.462 1.00 94.44 88 THR A C 1
ATOM 597 O O . THR A 1 88 ? 20.456 -4.956 -12.061 1.00 94.44 88 THR A O 1
ATOM 600 N N . LYS A 1 89 ? 21.287 -6.533 -10.691 1.00 94.44 89 LYS A N 1
ATOM 601 C CA . LYS A 1 89 ? 19.981 -7.121 -10.399 1.00 94.44 89 LYS A CA 1
ATOM 602 C C . LYS A 1 89 ? 19.169 -6.169 -9.518 1.00 94.44 89 LYS A C 1
ATOM 604 O O . LYS A 1 89 ? 19.578 -5.887 -8.393 1.00 94.44 89 LYS A O 1
ATOM 609 N N . LEU A 1 90 ? 18.010 -5.754 -10.012 1.00 96.31 90 LEU A N 1
ATOM 610 C CA . LEU A 1 90 ? 16.984 -5.019 -9.270 1.00 96.31 90 LEU A CA 1
ATOM 611 C C . LEU A 1 90 ? 15.668 -5.806 -9.304 1.00 96.31 90 LEU A C 1
ATOM 613 O O . LEU A 1 90 ? 15.550 -6.803 -10.020 1.00 96.31 90 LEU A O 1
ATOM 617 N N . PHE A 1 91 ? 14.680 -5.364 -8.534 1.00 95.94 91 PHE A N 1
ATOM 618 C CA . PHE A 1 91 ? 13.307 -5.854 -8.624 1.00 95.94 91 PHE A CA 1
ATOM 619 C C . PHE A 1 91 ? 12.379 -4.698 -8.956 1.00 95.94 91 PHE A C 1
ATOM 621 O O . PHE A 1 91 ? 12.475 -3.641 -8.340 1.00 95.94 91 PHE A O 1
ATOM 628 N N . LEU A 1 92 ? 11.481 -4.910 -9.911 1.00 95.62 92 LEU A N 1
ATOM 629 C CA . LEU A 1 92 ? 10.347 -4.029 -10.148 1.00 95.62 92 LEU A CA 1
ATOM 630 C C . LEU A 1 92 ? 9.114 -4.626 -9.488 1.00 95.62 92 LEU A C 1
ATOM 632 O O . LEU A 1 92 ? 8.869 -5.815 -9.660 1.00 95.62 92 LEU A O 1
ATOM 636 N N . ARG A 1 93 ? 8.321 -3.810 -8.800 1.00 95.44 93 ARG A N 1
ATOM 637 C CA . ARG A 1 93 ? 6.968 -4.176 -8.384 1.00 95.44 93 ARG A CA 1
ATOM 638 C C . ARG A 1 93 ? 5.976 -3.537 -9.331 1.00 95.44 93 ARG A C 1
ATOM 640 O O . ARG A 1 93 ? 5.867 -2.314 -9.377 1.00 95.44 93 ARG A O 1
ATOM 647 N N . ILE A 1 94 ? 5.275 -4.369 -10.083 1.00 93.31 94 ILE A N 1
ATOM 648 C CA . ILE A 1 94 ? 4.303 -3.955 -11.088 1.00 93.31 94 ILE A CA 1
ATOM 649 C C . ILE A 1 94 ? 2.904 -3.956 -10.476 1.00 93.31 94 ILE A C 1
ATOM 651 O O . ILE A 1 94 ? 2.508 -4.964 -9.891 1.00 93.31 94 ILE A O 1
ATOM 655 N N . GLY A 1 95 ? 2.154 -2.862 -10.630 1.00 90.75 95 GLY A N 1
ATOM 656 C CA . GLY A 1 95 ? 0.795 -2.757 -10.086 1.00 90.75 95 GLY A CA 1
ATOM 657 C C . GLY A 1 95 ? 0.797 -2.715 -8.561 1.00 90.75 95 GLY A C 1
ATOM 658 O O . GLY A 1 95 ? 0.007 -3.403 -7.922 1.00 90.75 95 GLY A O 1
ATOM 659 N N . ALA A 1 96 ? 1.751 -1.971 -7.994 1.00 91.75 96 ALA A N 1
ATOM 660 C CA . ALA A 1 96 ? 1.923 -1.857 -6.555 1.00 91.75 96 ALA A CA 1
ATOM 661 C C . ALA A 1 96 ? 0.709 -1.168 -5.920 1.00 91.75 96 ALA A C 1
ATOM 663 O O . ALA A 1 96 ? 0.527 0.037 -6.090 1.00 91.75 96 ALA A O 1
ATOM 664 N N . ASP A 1 97 ? -0.073 -1.914 -5.149 1.00 92.62 97 ASP A N 1
ATOM 665 C CA . ASP A 1 97 ? -1.170 -1.376 -4.352 1.00 92.62 97 ASP A CA 1
ATOM 666 C C . ASP A 1 97 ? -1.093 -1.883 -2.911 1.00 92.62 97 ASP A C 1
ATOM 668 O O . ASP A 1 97 ? -0.492 -2.924 -2.619 1.00 92.62 97 ASP A O 1
ATOM 672 N N . VAL A 1 98 ? -1.667 -1.108 -2.001 1.00 94.75 98 VAL A N 1
ATOM 673 C CA . VAL A 1 98 ? -1.769 -1.452 -0.581 1.00 94.75 98 VAL A CA 1
ATOM 674 C C . VAL A 1 98 ? -2.880 -2.479 -0.360 1.00 94.75 98 VAL A C 1
ATOM 676 O O . VAL A 1 98 ? -3.814 -2.594 -1.150 1.00 94.75 98 VAL A O 1
ATOM 679 N N . ALA A 1 99 ? -2.816 -3.219 0.744 1.00 97.00 99 ALA A N 1
ATOM 680 C CA . ALA A 1 99 ? -3.984 -3.928 1.244 1.00 97.00 99 ALA A CA 1
ATOM 681 C C . ALA A 1 99 ? -5.029 -2.894 1.675 1.00 97.00 99 ALA A C 1
ATOM 683 O O . ALA A 1 99 ? -4.692 -1.952 2.396 1.00 97.00 99 ALA A O 1
ATOM 684 N N . ARG A 1 100 ? -6.285 -3.088 1.268 1.00 96.88 100 ARG A N 1
ATOM 685 C CA . ARG A 1 100 ? -7.414 -2.225 1.629 1.00 96.88 100 ARG A CA 1
ATOM 686 C C . ARG A 1 100 ? -8.554 -3.060 2.191 1.00 96.88 100 ARG A C 1
ATOM 688 O O . ARG A 1 100 ? -8.974 -4.026 1.562 1.00 96.88 100 ARG A O 1
ATOM 695 N N . VAL A 1 101 ? -9.057 -2.674 3.359 1.00 97.69 101 VAL A N 1
ATOM 696 C CA . VAL A 1 101 ? -10.250 -3.268 3.974 1.00 97.69 101 VAL A CA 1
ATOM 697 C C . VAL A 1 101 ? -11.271 -2.173 4.212 1.00 97.69 101 VAL A C 1
ATOM 699 O O . VAL A 1 101 ? -11.061 -1.296 5.049 1.00 97.69 101 VAL A O 1
ATOM 702 N N . ASP A 1 102 ? -12.389 -2.258 3.502 1.00 96.50 102 ASP A N 1
ATOM 703 C CA . ASP A 1 102 ? -13.517 -1.353 3.676 1.00 96.50 102 ASP A CA 1
ATOM 704 C C . ASP A 1 102 ? -14.515 -1.934 4.680 1.00 96.50 102 ASP A C 1
ATOM 706 O O . ASP A 1 102 ? -14.909 -3.101 4.603 1.00 96.50 102 ASP A O 1
ATOM 710 N N . GLY A 1 103 ? -14.952 -1.103 5.622 1.00 96.31 103 GLY A N 1
ATOM 711 C CA . GLY A 1 103 ? -16.077 -1.410 6.490 1.00 96.31 103 GLY A CA 1
ATOM 712 C C . GLY A 1 103 ? -17.369 -1.490 5.680 1.00 96.31 103 GLY A C 1
ATOM 713 O O . GLY A 1 103 ? -17.658 -0.633 4.843 1.00 96.31 103 GLY A O 1
ATOM 714 N N . VAL A 1 104 ? -18.183 -2.508 5.950 1.00 96.12 104 VAL A N 1
ATOM 715 C CA . VAL A 1 104 ? -19.472 -2.719 5.287 1.00 96.12 104 VAL A CA 1
ATOM 716 C C . VAL A 1 104 ? -20.573 -2.790 6.335 1.00 96.12 104 VAL A C 1
ATOM 718 O O . VAL A 1 104 ? -20.594 -3.680 7.180 1.00 96.12 104 VAL A O 1
ATOM 721 N N . GLY A 1 105 ? -21.512 -1.843 6.272 1.00 94.69 105 GLY A N 1
ATOM 722 C CA . GLY A 1 105 ? -22.653 -1.800 7.191 1.00 94.69 105 GLY A CA 1
ATOM 723 C C . GLY A 1 105 ? -22.298 -1.399 8.626 1.00 94.69 105 GLY A C 1
ATOM 724 O O . GLY A 1 105 ? -23.064 -1.698 9.540 1.00 94.69 105 GLY A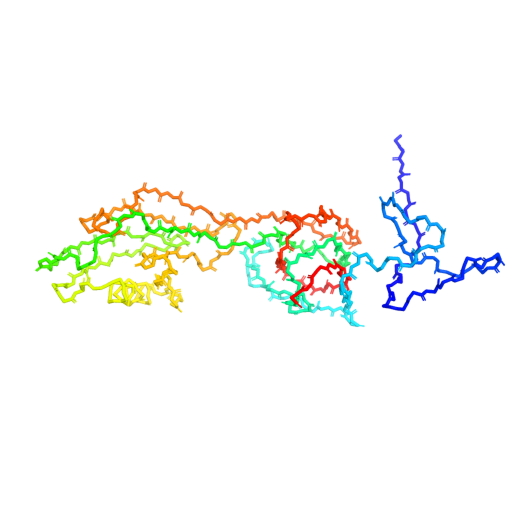 O 1
ATOM 725 N N . GLY A 1 106 ? -21.163 -0.723 8.834 1.00 95.44 106 GLY A N 1
ATOM 726 C CA . GLY A 1 106 ? -20.812 -0.147 10.127 1.00 95.44 106 GLY A CA 1
ATOM 727 C C . GLY A 1 106 ? -21.862 0.863 10.592 1.00 95.44 106 GLY A C 1
ATOM 728 O O . GLY A 1 106 ? -22.448 1.598 9.788 1.00 95.44 106 GLY A O 1
ATOM 729 N N . THR A 1 107 ? -22.119 0.874 11.898 1.00 96.00 107 THR A N 1
ATOM 730 C CA . THR A 1 107 ? -23.143 1.711 12.528 1.00 96.00 107 THR A CA 1
ATOM 731 C C . THR A 1 107 ? -22.494 2.908 13.212 1.00 96.00 107 THR A C 1
ATOM 733 O O . THR A 1 107 ? -21.669 2.756 14.109 1.00 96.00 107 THR A O 1
ATOM 736 N N . PHE A 1 108 ? -22.903 4.106 12.795 1.00 96.00 108 PHE A N 1
ATOM 737 C CA . PHE A 1 108 ? -22.482 5.377 13.379 1.00 96.00 108 PHE A CA 1
ATOM 738 C C . PHE A 1 108 ? -23.737 6.241 13.609 1.00 96.00 108 PHE A C 1
ATOM 740 O O . PHE A 1 108 ? -24.451 6.501 12.635 1.00 96.00 108 PHE A O 1
ATOM 747 N N . PRO A 1 109 ? -24.052 6.695 14.841 1.00 96.94 109 PRO A N 1
ATOM 748 C CA . PRO A 1 109 ? -23.291 6.554 16.087 1.00 96.94 109 PRO A CA 1
ATOM 749 C C . PRO A 1 109 ? -23.031 5.107 16.530 1.00 96.94 109 PRO A C 1
ATOM 751 O O . PRO A 1 109 ? -23.916 4.267 16.399 1.00 96.94 109 PRO A O 1
ATOM 754 N N . THR A 1 110 ? -21.835 4.819 17.050 1.00 96.81 110 THR A N 1
ATOM 755 C CA . THR A 1 110 ? -21.417 3.455 17.443 1.00 96.81 110 THR A CA 1
ATOM 756 C C . THR A 1 110 ? -22.167 2.906 18.654 1.00 96.81 110 THR A C 1
ATOM 758 O O . THR A 1 110 ? -22.220 1.693 18.841 1.00 96.81 110 THR A O 1
ATOM 761 N N . ALA A 1 111 ? -22.723 3.786 19.494 1.00 96.75 111 ALA A N 1
ATOM 762 C CA . ALA A 1 111 ? -23.317 3.451 20.788 1.00 96.75 111 ALA A CA 1
ATOM 763 C C . ALA A 1 111 ? -22.367 2.683 21.729 1.00 96.75 111 ALA A C 1
ATOM 765 O O . ALA A 1 111 ? -22.829 1.994 22.638 1.00 96.75 111 ALA A O 1
ATOM 766 N N . PHE A 1 112 ? -21.050 2.828 21.538 1.00 97.69 112 PHE A N 1
ATOM 767 C CA . PHE A 1 112 ? -20.053 2.276 22.450 1.00 97.69 112 PHE A CA 1
ATOM 768 C C . PHE A 1 112 ? -20.273 2.774 23.880 1.00 97.69 112 PHE A C 1
ATOM 770 O O . PHE A 1 112 ? -20.492 3.967 24.114 1.00 97.69 112 PHE A O 1
ATOM 777 N N . ALA A 1 113 ? -20.210 1.848 24.834 1.00 97.00 113 ALA A N 1
ATOM 778 C CA . ALA A 1 113 ? -20.252 2.135 26.262 1.00 97.00 113 ALA A CA 1
ATOM 779 C C . ALA A 1 113 ? -18.856 2.465 26.822 1.00 97.00 113 ALA A C 1
ATOM 781 O O . ALA A 1 113 ? -18.748 2.955 27.949 1.00 97.00 113 ALA A O 1
ATOM 782 N N . GLY A 1 114 ? -17.806 2.242 26.026 1.00 95.56 114 GLY A N 1
ATOM 783 C CA . GLY A 1 114 ? -16.410 2.345 26.416 1.00 95.56 114 GLY A CA 1
ATOM 784 C C . GLY A 1 114 ? -15.838 0.973 26.773 1.00 95.56 114 GLY A C 1
ATOM 785 O O . GLY A 1 114 ? -16.473 0.171 27.459 1.00 95.56 114 GLY A O 1
ATOM 786 N N . GLY A 1 115 ? -14.605 0.721 26.336 1.00 96.56 115 GLY A N 1
ATOM 787 C CA . GLY A 1 115 ? -13.913 -0.553 26.529 1.00 96.56 115 GLY A CA 1
ATOM 788 C C . GLY A 1 115 ? -14.105 -1.552 25.388 1.00 96.56 115 GLY A C 1
ATOM 789 O O . GLY A 1 115 ? -13.497 -2.622 25.421 1.00 96.56 115 GLY A O 1
ATOM 790 N N . GLU A 1 116 ? -14.907 -1.231 24.370 1.00 98.50 116 GLU A N 1
ATOM 791 C CA . GLU A 1 116 ? -14.950 -2.002 23.132 1.00 98.50 116 GLU A CA 1
ATOM 792 C C . GLU A 1 116 ? -13.584 -2.000 22.451 1.00 98.50 116 GLU A C 1
ATOM 794 O O . GLU A 1 116 ? -12.853 -1.009 22.492 1.00 98.50 116 GLU A O 1
ATOM 799 N N . THR A 1 117 ? -13.232 -3.111 21.809 1.00 98.50 117 THR A N 1
ATOM 800 C CA . THR A 1 117 ? -11.901 -3.281 21.227 1.00 98.50 117 THR A CA 1
ATOM 801 C C . THR A 1 117 ? -11.931 -3.616 19.745 1.00 98.50 117 THR A C 1
ATOM 803 O O . THR A 1 117 ? -12.891 -4.195 19.237 1.00 98.50 117 THR A O 1
ATOM 806 N N . LEU A 1 118 ? -10.847 -3.278 19.056 1.00 98.69 118 LEU A N 1
ATOM 807 C CA . LEU A 1 118 ? -10.519 -3.755 17.719 1.00 98.69 118 LEU A CA 1
ATOM 808 C C . LEU A 1 118 ? -9.048 -4.170 17.717 1.00 98.69 118 LEU A C 1
ATOM 810 O O . LEU A 1 118 ? -8.176 -3.349 17.998 1.00 98.69 118 LEU A O 1
ATOM 814 N N . ASP A 1 119 ? -8.796 -5.439 17.429 1.00 98.50 119 ASP A N 1
ATOM 815 C CA . ASP A 1 119 ? -7.458 -6.015 17.325 1.00 98.50 119 ASP A CA 1
ATOM 816 C C . ASP A 1 119 ? -7.076 -6.124 15.846 1.00 98.50 119 ASP A C 1
ATOM 818 O O . ASP A 1 119 ? -7.783 -6.773 15.064 1.00 98.50 119 ASP A O 1
ATOM 822 N N . LEU A 1 120 ? -5.998 -5.440 15.461 1.00 98.62 120 LEU A N 1
ATOM 823 C CA . LEU A 1 120 ? -5.513 -5.368 14.087 1.00 98.62 120 LEU A CA 1
ATOM 824 C C . LEU A 1 120 ? -4.054 -5.796 14.018 1.00 98.62 120 LEU A C 1
ATOM 826 O O . LEU A 1 120 ? -3.238 -5.406 14.851 1.00 98.62 120 LEU A O 1
ATOM 830 N N . THR A 1 121 ? -3.703 -6.491 12.945 1.00 98.44 121 THR A N 1
ATOM 831 C CA . THR A 1 121 ? -2.314 -6.629 12.509 1.00 98.44 121 THR A CA 1
ATOM 832 C C . THR A 1 121 ? -2.171 -5.955 11.152 1.00 98.44 121 THR A C 1
ATOM 834 O O . THR A 1 121 ? -2.873 -6.301 10.208 1.00 98.44 121 THR A O 1
ATOM 837 N N . ILE A 1 122 ? -1.277 -4.973 11.039 1.00 98.25 122 ILE A N 1
ATOM 838 C CA . ILE A 1 122 ? -0.962 -4.310 9.767 1.00 98.25 122 ILE A CA 1
ATOM 839 C C . ILE A 1 122 ? 0.517 -4.517 9.478 1.00 98.25 122 ILE A C 1
ATOM 841 O O . ILE A 1 122 ? 1.359 -4.179 10.309 1.00 98.25 122 ILE A O 1
ATOM 845 N N . ASP A 1 123 ? 0.828 -5.090 8.316 1.00 96.00 123 ASP A N 1
ATOM 846 C CA . ASP A 1 123 ? 2.200 -5.391 7.884 1.00 96.00 123 ASP A CA 1
ATOM 847 C C . ASP A 1 123 ? 3.012 -6.156 8.945 1.00 96.00 123 ASP A C 1
ATOM 849 O O . ASP A 1 123 ? 4.177 -5.867 9.214 1.00 96.00 123 ASP A O 1
ATOM 853 N N . GLY A 1 124 ? 2.358 -7.118 9.604 1.00 95.31 124 GLY A N 1
ATOM 854 C CA . GLY A 1 124 ? 2.942 -7.921 10.683 1.00 95.31 124 GLY A CA 1
ATOM 855 C C . GLY A 1 124 ? 3.056 -7.213 12.041 1.00 95.31 124 GLY A C 1
ATOM 856 O O . GLY A 1 124 ? 3.449 -7.848 13.018 1.00 95.31 124 GLY A O 1
ATOM 857 N N . THR A 1 125 ? 2.689 -5.932 12.140 1.00 97.44 125 THR A N 1
ATOM 858 C CA . THR A 1 125 ? 2.649 -5.190 13.409 1.00 97.44 125 THR A CA 1
ATOM 859 C C . THR A 1 125 ? 1.256 -5.271 14.017 1.00 97.44 125 THR A C 1
ATOM 861 O O . THR A 1 125 ? 0.303 -4.704 13.482 1.00 97.44 125 THR A O 1
ATOM 864 N N . ASN A 1 126 ? 1.137 -5.976 15.141 1.00 98.19 126 ASN A N 1
ATOM 865 C CA . ASN A 1 126 ? -0.117 -6.102 15.878 1.00 98.19 126 ASN A CA 1
ATOM 866 C C . ASN A 1 126 ? -0.330 -4.928 16.847 1.00 98.19 126 ASN A C 1
ATOM 868 O O . ASN A 1 126 ? 0.610 -4.485 17.510 1.00 98.19 126 ASN A O 1
ATOM 872 N N . PHE A 1 127 ? -1.568 -4.446 16.947 1.00 98.44 127 PHE A N 1
ATOM 873 C CA . PHE A 1 127 ? -1.974 -3.449 17.928 1.00 98.44 127 PHE A CA 1
ATOM 874 C C . PHE A 1 127 ? -3.463 -3.557 18.277 1.00 98.44 127 PHE A C 1
ATOM 876 O O . PHE A 1 127 ? -4.323 -3.784 17.427 1.00 98.44 127 PHE A O 1
ATOM 883 N N . LEU A 1 128 ? -3.769 -3.311 19.552 1.00 98.44 128 LEU A N 1
ATOM 884 C CA . LEU A 1 128 ? -5.130 -3.292 20.074 1.00 98.44 128 LEU A CA 1
ATOM 885 C C . LEU A 1 128 ? -5.618 -1.850 20.221 1.00 98.44 128 LEU A C 1
ATOM 887 O O . LEU A 1 128 ? -5.035 -1.051 20.954 1.00 98.44 128 LEU A O 1
ATOM 891 N N . THR A 1 129 ? -6.734 -1.531 19.578 1.00 98.69 129 THR A N 1
ATOM 892 C CA . THR A 1 129 ? -7.457 -0.27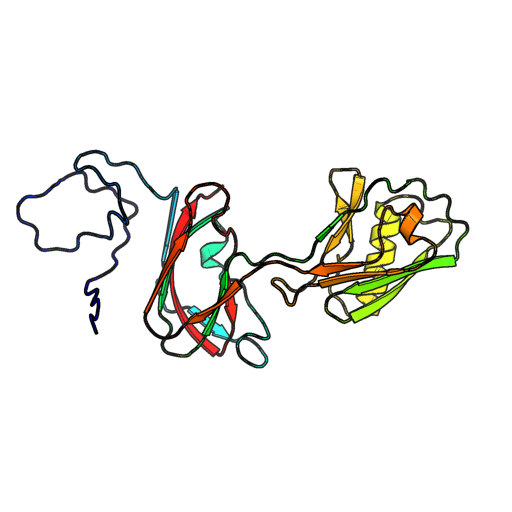7 19.793 1.00 98.69 129 THR A CA 1
ATOM 893 C C . THR A 1 129 ? -8.549 -0.507 20.832 1.00 98.69 129 THR A C 1
ATOM 895 O O . THR A 1 129 ? -9.345 -1.428 20.683 1.00 98.69 129 THR A O 1
ATOM 898 N N . THR A 1 130 ? -8.599 0.323 21.875 1.00 98.56 130 THR A N 1
ATOM 899 C CA . THR A 1 130 ? -9.729 0.377 22.820 1.00 98.56 130 THR A CA 1
ATOM 900 C C . THR A 1 130 ? -10.487 1.678 22.595 1.00 98.56 130 THR A C 1
ATOM 902 O O . THR A 1 130 ? -9.866 2.741 22.527 1.00 98.56 130 THR A O 1
ATOM 905 N N . PHE A 1 131 ? -11.805 1.590 22.448 1.00 98.62 131 PHE A N 1
ATOM 906 C CA . PHE A 1 131 ? -12.675 2.726 22.174 1.00 98.62 131 PHE A CA 1
ATOM 907 C C . PHE A 1 131 ? -13.274 3.297 23.453 1.00 98.62 131 PHE A C 1
ATOM 909 O O . PHE A 1 131 ? -13.619 2.569 24.386 1.00 98.62 131 PHE A O 1
ATOM 916 N N . ASP A 1 132 ? -13.426 4.617 23.468 1.00 98.25 132 ASP A N 1
ATOM 917 C CA . ASP A 1 132 ? -14.151 5.330 24.510 1.00 98.25 132 ASP A CA 1
ATOM 918 C C . ASP A 1 132 ? -15.627 5.477 24.117 1.00 98.25 132 ASP A C 1
ATOM 920 O O . ASP A 1 132 ? -15.974 5.527 22.937 1.00 98.25 132 ASP A O 1
ATOM 924 N N . ALA A 1 133 ? -16.504 5.694 25.100 1.00 97.69 133 ALA A N 1
ATOM 925 C CA . ALA A 1 133 ? -17.915 6.002 24.842 1.00 97.69 133 ALA A CA 1
ATOM 926 C C . ALA A 1 133 ? -18.121 7.273 23.987 1.00 97.69 133 ALA A C 1
ATOM 928 O O . ALA A 1 133 ? -19.200 7.503 23.447 1.00 97.69 133 ALA A O 1
ATOM 929 N N . ALA A 1 134 ? -17.101 8.126 23.860 1.00 97.50 134 ALA A N 1
ATOM 930 C CA . ALA A 1 134 ? -17.136 9.316 23.014 1.00 97.50 134 ALA A CA 1
ATOM 931 C C . ALA A 1 134 ? -16.843 9.029 21.527 1.00 97.50 134 ALA A C 1
ATOM 933 O O . ALA A 1 134 ? -17.112 9.893 20.689 1.00 97.50 134 ALA A O 1
ATOM 934 N N . ASP A 1 135 ? -16.320 7.846 21.184 1.00 98.31 135 ASP A N 1
ATOM 935 C CA . ASP A 1 135 ? -15.934 7.472 19.819 1.00 98.31 135 ASP A CA 1
ATOM 936 C C . ASP A 1 135 ? -17.167 7.032 19.009 1.00 98.31 135 ASP A C 1
ATOM 938 O O . ASP A 1 135 ? -17.365 5.859 18.696 1.00 98.31 135 ASP A O 1
ATOM 942 N N . GLN A 1 136 ? -18.039 7.995 18.704 1.00 98.19 136 GLN A N 1
ATOM 943 C CA . GLN A 1 136 ? -19.359 7.752 18.117 1.00 98.19 136 GLN A CA 1
ATOM 944 C C . GLN A 1 136 ? -19.371 7.853 16.590 1.00 98.19 136 GLN A C 1
ATOM 946 O O . GLN A 1 136 ? -20.150 7.177 15.930 1.00 98.19 136 GLN A O 1
ATOM 951 N N . THR A 1 137 ? -18.521 8.683 15.997 1.00 98.31 137 THR A N 1
ATOM 952 C CA . THR A 1 137 ? -18.463 8.883 14.540 1.00 98.31 137 THR A CA 1
ATOM 953 C C . THR A 1 137 ? -17.325 8.087 13.906 1.00 98.31 137 THR A C 1
ATOM 955 O O . THR A 1 137 ? -16.303 7.846 14.549 1.00 98.31 137 THR A O 1
ATOM 958 N N . ALA A 1 138 ? -17.445 7.758 12.615 1.00 97.88 138 ALA A N 1
ATOM 959 C CA . ALA A 1 138 ? -16.374 7.096 11.865 1.00 97.88 138 ALA A CA 1
ATOM 960 C C . ALA A 1 138 ? -15.051 7.881 11.930 1.00 97.88 138 ALA A C 1
ATOM 962 O O . ALA A 1 138 ? -13.986 7.290 12.065 1.00 97.88 138 ALA A O 1
ATOM 963 N N . ALA A 1 139 ? -15.111 9.217 11.928 1.00 98.25 139 ALA A N 1
ATOM 964 C CA . ALA A 1 139 ? -13.927 10.064 12.058 1.00 98.25 139 ALA A CA 1
ATOM 965 C C . ALA A 1 139 ? -13.248 9.937 13.435 1.00 98.25 139 ALA A C 1
ATOM 967 O O . ALA A 1 139 ? -12.023 9.863 13.507 1.00 98.25 139 ALA A O 1
ATOM 968 N N . GLN A 1 140 ? -14.024 9.880 14.524 1.00 98.50 140 GLN A N 1
ATOM 969 C CA . GLN A 1 140 ? -13.480 9.668 15.874 1.00 98.50 140 GLN A CA 1
ATOM 970 C C . GLN A 1 140 ? -12.876 8.270 16.017 1.00 98.50 140 GLN A C 1
ATOM 972 O O . GLN A 1 140 ? -11.771 8.127 16.535 1.00 98.50 140 GLN A O 1
ATOM 977 N N . VAL A 1 141 ? -13.558 7.252 15.489 1.00 98.56 141 VAL A N 1
ATOM 978 C CA . VAL A 1 141 ? -13.053 5.877 15.476 1.00 98.56 141 VAL A CA 1
ATOM 979 C C . VAL A 1 141 ? -11.760 5.770 14.663 1.00 98.56 141 VAL A C 1
ATOM 981 O O . VAL A 1 141 ? -10.777 5.223 15.157 1.00 98.56 141 VAL A O 1
ATOM 984 N N . ALA A 1 142 ? -11.709 6.345 13.458 1.00 98.50 142 ALA A N 1
ATOM 985 C CA . ALA A 1 142 ? -10.498 6.373 12.638 1.00 98.50 142 ALA A CA 1
ATOM 986 C C . ALA A 1 142 ? -9.343 7.082 13.363 1.00 98.50 142 ALA A C 1
ATOM 988 O O . ALA A 1 142 ? -8.219 6.582 13.376 1.00 98.50 142 ALA A O 1
ATOM 989 N N . ALA A 1 143 ? -9.612 8.213 14.026 1.00 98.50 143 ALA A N 1
ATOM 990 C CA . ALA A 1 143 ? -8.614 8.911 14.833 1.00 98.50 143 ALA A CA 1
ATOM 991 C C . ALA A 1 143 ? -8.085 8.036 15.984 1.00 98.50 143 ALA A C 1
ATOM 993 O O . ALA A 1 143 ? -6.875 8.007 16.217 1.00 98.50 143 ALA A O 1
ATOM 994 N N . ARG A 1 144 ? -8.961 7.278 16.657 1.00 98.44 144 ARG A N 1
ATOM 995 C CA . ARG A 1 144 ? -8.577 6.344 17.725 1.00 98.44 144 ARG A CA 1
ATOM 996 C C . ARG A 1 144 ? -7.689 5.211 17.212 1.00 98.44 144 ARG A C 1
ATOM 998 O O . ARG A 1 144 ? -6.649 4.944 17.809 1.00 98.44 144 ARG A O 1
ATOM 1005 N N . ILE A 1 145 ? -8.067 4.594 16.091 1.00 98.56 145 ILE A N 1
ATOM 1006 C CA . ILE A 1 145 ? -7.279 3.535 15.440 1.00 98.56 145 ILE A CA 1
ATOM 1007 C C . ILE A 1 145 ? -5.904 4.078 15.036 1.00 98.56 145 ILE A C 1
ATOM 1009 O O . ILE A 1 145 ? -4.885 3.453 15.315 1.00 98.56 145 ILE A O 1
ATOM 1013 N N . ASN A 1 146 ? -5.851 5.273 14.444 1.00 98.62 146 ASN A N 1
ATOM 1014 C CA . ASN A 1 146 ? -4.596 5.908 14.041 1.00 98.62 146 ASN A CA 1
ATOM 1015 C C . ASN A 1 146 ? -3.684 6.228 15.230 1.00 98.62 146 ASN A C 1
ATOM 1017 O O . ASN A 1 146 ? -2.470 6.073 15.119 1.00 98.62 146 ASN A O 1
ATOM 1021 N N . ALA A 1 147 ? -4.248 6.643 16.368 1.00 98.31 147 ALA A N 1
ATOM 1022 C CA . ALA A 1 147 ? -3.478 6.862 17.589 1.00 98.31 147 ALA A CA 1
ATOM 1023 C C . ALA A 1 147 ? -2.879 5.550 18.129 1.00 98.31 147 ALA A C 1
ATOM 1025 O O . ALA A 1 147 ? -1.712 5.531 18.520 1.00 98.31 147 ALA A O 1
ATOM 1026 N N . ALA A 1 148 ? -3.642 4.451 18.105 1.00 98.25 148 ALA A N 1
ATOM 1027 C CA . ALA A 1 148 ? -3.153 3.132 18.506 1.00 98.25 148 ALA A CA 1
ATOM 1028 C C . ALA A 1 148 ? -2.068 2.602 17.550 1.00 98.25 148 ALA A C 1
ATOM 1030 O O . ALA A 1 148 ? -1.022 2.143 18.006 1.00 98.25 148 ALA A O 1
ATOM 1031 N N . ALA A 1 149 ? -2.269 2.744 16.236 1.00 98.12 149 ALA A N 1
ATOM 1032 C CA . ALA A 1 149 ? -1.285 2.370 15.221 1.00 98.12 149 ALA A CA 1
ATOM 1033 C C . ALA A 1 149 ? 0.025 3.166 15.374 1.00 98.12 149 ALA A C 1
ATOM 1035 O O . ALA A 1 149 ? 1.109 2.586 15.349 1.00 98.12 149 ALA A O 1
ATOM 1036 N N . ALA A 1 150 ? -0.066 4.481 15.602 1.00 97.50 150 ALA A N 1
ATOM 1037 C CA . ALA A 1 150 ? 1.102 5.330 15.833 1.00 97.50 150 ALA A CA 1
ATOM 1038 C C . ALA A 1 150 ? 1.857 4.947 17.115 1.00 97.50 150 ALA A C 1
ATOM 1040 O O . ALA A 1 150 ? 3.087 4.927 17.119 1.00 97.50 150 ALA A O 1
ATOM 1041 N N . LEU A 1 151 ? 1.143 4.592 18.191 1.00 97.75 151 LEU A N 1
ATOM 1042 C CA . LEU A 1 151 ? 1.759 4.096 19.426 1.00 97.75 151 LEU A CA 1
ATOM 1043 C C . LEU A 1 151 ? 2.488 2.759 19.212 1.00 97.75 151 LEU A C 1
ATOM 1045 O O . LEU A 1 151 ? 3.517 2.519 19.840 1.00 97.75 151 LEU A O 1
ATOM 1049 N N . ALA A 1 152 ? 1.988 1.924 18.299 1.00 97.00 152 ALA A N 1
ATOM 1050 C CA . ALA A 1 152 ? 2.638 0.689 17.865 1.00 97.00 152 ALA A CA 1
ATOM 1051 C C . ALA A 1 152 ? 3.793 0.912 16.864 1.00 97.00 152 ALA A C 1
ATOM 1053 O O . ALA A 1 152 ? 4.442 -0.048 16.457 1.00 97.00 152 ALA A O 1
ATOM 1054 N N . GLY A 1 153 ? 4.078 2.163 16.484 1.00 96.19 153 GLY A N 1
ATOM 1055 C CA . GLY A 1 153 ? 5.185 2.525 15.595 1.00 96.19 153 GLY A CA 1
ATOM 1056 C C . GLY A 1 153 ? 4.848 2.524 14.102 1.00 96.19 153 GLY A C 1
ATOM 1057 O O . GLY A 1 153 ? 5.751 2.695 13.285 1.00 96.19 153 GLY A O 1
ATOM 1058 N N . LEU A 1 154 ? 3.577 2.363 13.724 1.00 95.56 154 LEU A N 1
ATOM 1059 C CA . LEU A 1 154 ? 3.144 2.455 12.329 1.00 95.56 154 LEU A CA 1
ATOM 1060 C C . LEU A 1 154 ? 2.947 3.913 11.900 1.00 95.56 154 LEU A C 1
ATOM 1062 O O . LEU A 1 154 ? 2.444 4.749 12.653 1.00 95.56 154 LEU A O 1
ATOM 1066 N N . ALA A 1 155 ? 3.281 4.212 10.645 1.00 92.50 155 ALA A N 1
ATOM 1067 C CA . ALA A 1 155 ? 2.997 5.513 10.053 1.00 92.50 155 ALA A CA 1
ATOM 1068 C C . ALA A 1 155 ? 1.477 5.721 9.917 1.00 92.50 155 ALA A C 1
ATOM 1070 O O . ALA A 1 155 ? 0.791 4.944 9.258 1.00 92.50 155 ALA A O 1
ATOM 1071 N N . ALA A 1 156 ? 0.934 6.778 10.517 1.00 89.56 156 ALA A N 1
ATOM 1072 C CA . ALA A 1 156 ? -0.472 7.160 10.371 1.00 89.56 156 ALA A CA 1
ATOM 1073 C C . ALA A 1 156 ? -0.682 8.074 9.138 1.00 89.56 156 ALA A C 1
ATOM 1075 O O . ALA A 1 156 ? 0.252 8.773 8.744 1.00 89.56 156 ALA A O 1
ATOM 1076 N N . PRO A 1 157 ? -1.891 8.126 8.546 1.00 96.19 157 PRO A N 1
ATOM 1077 C CA . PRO A 1 157 ? -3.101 7.391 8.926 1.00 96.19 157 PRO A CA 1
ATOM 1078 C C . PRO A 1 157 ? -3.117 5.967 8.358 1.00 96.19 157 PRO A C 1
ATOM 1080 O O . PRO A 1 157 ? -2.700 5.765 7.225 1.00 96.19 157 PRO A O 1
ATOM 1083 N N . ARG A 1 158 ? -3.619 5.001 9.132 1.00 97.19 158 ARG A N 1
ATOM 1084 C CA . ARG A 1 158 ? -3.947 3.627 8.705 1.00 97.19 158 ARG A CA 1
ATOM 1085 C C . ARG A 1 158 ? -5.447 3.391 8.561 1.00 97.19 158 ARG A C 1
ATOM 1087 O O . ARG A 1 158 ? -5.833 2.445 7.888 1.00 97.19 158 ARG A O 1
ATOM 1094 N N . ALA A 1 159 ? -6.259 4.247 9.176 1.00 98.06 159 ALA A N 1
ATOM 1095 C CA . ALA A 1 159 ? -7.706 4.270 9.062 1.00 98.06 159 ALA A CA 1
ATOM 1096 C C . ALA A 1 159 ? -8.180 5.650 8.593 1.00 98.06 159 ALA A C 1
ATOM 1098 O O . ALA A 1 159 ? -7.734 6.674 9.124 1.00 98.06 159 ALA A O 1
ATOM 1099 N N . ILE A 1 160 ? -9.109 5.687 7.642 1.00 98.19 160 ILE A N 1
ATOM 1100 C CA . ILE A 1 160 ? -9.790 6.908 7.193 1.00 98.19 160 ILE A CA 1
ATOM 1101 C C . ILE A 1 160 ? -11.303 6.684 7.102 1.00 98.19 160 ILE A C 1
ATOM 1103 O O . ILE A 1 160 ? -11.789 5.568 7.280 1.00 98.19 160 ILE A O 1
ATOM 1107 N N . VAL A 1 161 ? -12.048 7.757 6.827 1.00 97.81 161 VAL A N 1
ATOM 1108 C CA . VAL A 1 161 ? -13.463 7.668 6.449 1.00 97.81 161 VAL A CA 1
ATOM 1109 C C . VAL A 1 161 ? -13.543 7.675 4.926 1.00 97.81 161 VAL A C 1
ATOM 1111 O O . VAL A 1 161 ? -13.173 8.667 4.297 1.00 97.81 161 VAL A O 1
ATOM 1114 N N . ALA A 1 162 ? -14.011 6.576 4.344 1.00 95.94 162 ALA A N 1
ATOM 1115 C CA . ALA A 1 162 ? -14.235 6.455 2.911 1.00 95.94 162 ALA A CA 1
ATOM 1116 C C . ALA A 1 162 ? -15.378 7.371 2.443 1.00 95.94 162 ALA A C 1
ATOM 1118 O O . ALA A 1 162 ? -16.196 7.853 3.231 1.00 95.94 162 ALA A O 1
ATOM 1119 N N . THR A 1 163 ? -15.501 7.560 1.129 1.00 93.31 163 THR A N 1
ATOM 1120 C CA . THR A 1 163 ? -16.599 8.339 0.523 1.00 93.31 163 THR A CA 1
ATOM 1121 C C . THR A 1 163 ? -17.984 7.746 0.804 1.00 93.31 163 THR A C 1
ATOM 1123 O O . THR A 1 163 ? -18.978 8.470 0.780 1.00 93.31 163 THR A O 1
ATOM 1126 N N . SER A 1 164 ? -18.052 6.451 1.130 1.00 92.25 164 SER A N 1
ATOM 1127 C CA . SER A 1 164 ? -19.255 5.753 1.600 1.00 92.25 164 SER A CA 1
ATOM 1128 C C . SER A 1 164 ? -19.679 6.134 3.027 1.00 92.25 164 SER A C 1
ATOM 1130 O O . SER A 1 164 ? -20.751 5.726 3.473 1.00 92.25 164 SER A O 1
ATOM 1132 N N . GLY A 1 165 ? -18.849 6.882 3.761 1.00 94.44 165 GLY A N 1
ATOM 1133 C CA . GLY A 1 165 ? -19.035 7.186 5.181 1.00 94.44 165 GLY A CA 1
ATOM 1134 C C . GLY A 1 165 ? -18.604 6.059 6.128 1.00 94.44 165 GLY A C 1
ATOM 1135 O O . GLY A 1 165 ? -18.765 6.197 7.339 1.00 94.44 165 GLY A O 1
ATOM 1136 N N . GLN A 1 166 ? -18.067 4.959 5.595 1.00 97.25 166 GLN A N 1
ATOM 1137 C CA . GLN A 1 166 ? -17.547 3.827 6.364 1.00 97.25 166 GLN A CA 1
ATOM 1138 C C . GLN A 1 166 ? -16.057 3.998 6.677 1.00 97.25 166 GLN A C 1
ATOM 1140 O O . GLN A 1 166 ? -15.397 4.889 6.141 1.00 97.25 166 GLN A O 1
ATOM 1145 N N . LEU A 1 167 ? -15.526 3.148 7.556 1.00 97.88 167 LEU A N 1
ATOM 1146 C CA . LEU A 1 167 ? -14.083 3.070 7.773 1.00 97.88 167 LEU A CA 1
ATOM 1147 C C . LEU A 1 167 ? -13.401 2.393 6.588 1.00 97.88 167 LEU A C 1
ATOM 1149 O O . LEU A 1 167 ? -13.935 1.449 6.020 1.00 97.88 167 LEU A O 1
ATOM 1153 N N . GLU A 1 168 ? -12.192 2.832 6.289 1.00 98.19 168 GLU A N 1
ATOM 1154 C CA . GLU A 1 168 ? -11.279 2.170 5.367 1.00 98.19 168 GLU A CA 1
ATOM 1155 C C . GLU A 1 168 ? -9.936 2.000 6.069 1.00 98.19 168 GLU A C 1
ATOM 1157 O O . GLU A 1 168 ? -9.391 2.969 6.604 1.00 98.19 168 GLU A O 1
ATOM 1162 N N . LEU A 1 169 ? -9.423 0.771 6.085 1.00 98.31 169 LEU A N 1
ATOM 1163 C CA . LEU A 1 169 ? -8.123 0.415 6.641 1.00 98.31 169 LEU A CA 1
ATOM 1164 C C . LEU A 1 169 ? -7.136 0.132 5.510 1.00 98.31 169 LEU A C 1
ATOM 1166 O O . LEU A 1 169 ? -7.479 -0.565 4.556 1.00 98.31 169 LEU A O 1
ATOM 1170 N N . THR A 1 170 ? -5.899 0.612 5.641 1.00 98.00 170 THR A N 1
ATOM 1171 C CA . THR A 1 170 ? -4.856 0.414 4.621 1.00 98.00 170 THR A CA 1
ATOM 1172 C C . THR A 1 170 ? -3.519 -0.018 5.207 1.00 98.00 170 THR A C 1
ATOM 1174 O O . THR A 1 170 ? -3.090 0.515 6.237 1.00 98.00 170 THR A O 1
ATOM 1177 N N . SER A 1 171 ? -2.815 -0.919 4.518 1.00 97.12 171 SER A N 1
ATOM 1178 C CA . SER A 1 171 ? -1.421 -1.244 4.840 1.00 97.12 171 SER A CA 1
ATOM 1179 C C . SER A 1 171 ? -0.460 -0.115 4.475 1.00 97.12 171 SER A C 1
ATOM 1181 O O . SER A 1 171 ? -0.772 0.754 3.655 1.00 97.12 171 SER A O 1
ATOM 1183 N N . VAL A 1 172 ? 0.703 -0.092 5.126 1.00 93.25 172 VAL A N 1
ATOM 1184 C CA . VAL A 1 172 ? 1.818 0.802 4.783 1.00 93.25 172 VAL A CA 1
ATOM 1185 C C . VAL A 1 172 ? 2.515 0.265 3.541 1.00 93.25 172 VAL A C 1
ATOM 1187 O O . VAL A 1 172 ? 2.746 1.002 2.583 1.00 93.25 172 VAL A O 1
ATOM 1190 N N . ASN A 1 173 ? 2.808 -1.033 3.553 1.00 91.81 173 ASN A N 1
ATOM 1191 C CA . ASN A 1 173 ? 3.487 -1.704 2.462 1.00 91.81 173 ASN A CA 1
ATOM 1192 C C . ASN A 1 173 ? 2.518 -1.977 1.309 1.00 91.81 173 ASN A C 1
ATOM 1194 O O . ASN A 1 173 ? 1.330 -2.238 1.506 1.00 91.81 173 ASN A O 1
ATOM 1198 N N . THR A 1 174 ? 3.047 -1.944 0.093 1.00 92.75 174 THR A N 1
ATOM 1199 C CA . THR A 1 174 ? 2.358 -2.376 -1.129 1.00 92.75 174 THR A CA 1
ATOM 1200 C C . THR A 1 174 ? 2.681 -3.836 -1.445 1.00 92.75 174 THR A C 1
ATOM 1202 O O . THR A 1 174 ? 3.575 -4.439 -0.839 1.00 92.75 174 THR A O 1
ATOM 1205 N N . GLY A 1 175 ? 2.028 -4.401 -2.461 1.00 90.38 175 GLY A N 1
ATOM 1206 C CA . GLY A 1 175 ? 2.347 -5.746 -2.929 1.00 90.38 175 GLY A CA 1
ATOM 1207 C C . GLY A 1 175 ? 1.838 -6.829 -1.989 1.00 90.38 175 GLY A C 1
ATOM 1208 O O . GLY A 1 175 ? 1.180 -6.558 -0.988 1.00 90.38 175 GLY A O 1
ATOM 1209 N N . ALA A 1 176 ? 2.216 -8.073 -2.279 1.00 87.44 176 ALA A N 1
ATOM 1210 C CA . ALA A 1 176 ? 1.847 -9.228 -1.458 1.00 87.44 176 ALA A CA 1
ATOM 1211 C C . ALA A 1 176 ? 2.387 -9.171 -0.011 1.00 87.44 176 ALA A C 1
ATOM 1213 O O . ALA A 1 176 ? 1.918 -9.913 0.845 1.00 87.44 176 ALA A O 1
ATOM 1214 N N . GLN A 1 177 ? 3.374 -8.306 0.253 1.00 87.19 177 GLN A N 1
ATOM 1215 C CA . GLN A 1 177 ? 3.922 -8.064 1.592 1.00 87.19 177 GLN A CA 1
ATOM 1216 C C . GLN A 1 177 ? 3.084 -7.052 2.392 1.00 87.19 177 GLN A C 1
ATOM 1218 O O . GLN A 1 177 ? 3.174 -7.022 3.617 1.00 87.19 177 GLN A O 1
ATOM 1223 N N . GLY A 1 178 ? 2.286 -6.228 1.704 1.00 93.75 178 GLY A N 1
ATOM 1224 C CA . GLY A 1 178 ? 1.274 -5.376 2.313 1.00 93.75 178 GLY A CA 1
ATOM 1225 C C . GLY A 1 178 ? 0.132 -6.215 2.864 1.00 93.75 178 GLY A C 1
ATOM 1226 O O . GLY A 1 178 ? -0.403 -7.063 2.152 1.00 93.75 178 GLY A O 1
ATOM 1227 N N . SER A 1 179 ? -0.259 -6.002 4.117 1.00 97.44 179 SER A N 1
ATOM 1228 C CA . SER A 1 179 ? -1.375 -6.736 4.717 1.00 97.44 179 SER A CA 1
ATOM 1229 C C . SER A 1 179 ? -2.138 -5.934 5.763 1.00 97.44 179 SER A C 1
ATOM 1231 O O . SER A 1 179 ? -1.568 -5.163 6.535 1.00 97.44 179 SER A O 1
ATOM 1233 N N . VAL A 1 180 ? -3.448 -6.164 5.797 1.00 98.44 180 VAL A N 1
ATOM 1234 C CA . VAL A 1 180 ? -4.341 -5.768 6.885 1.00 98.44 180 VAL A CA 1
ATOM 1235 C C . VAL A 1 180 ? -5.068 -7.018 7.357 1.00 98.44 180 VAL A C 1
ATOM 1237 O O . VAL A 1 180 ? -5.777 -7.668 6.589 1.00 98.44 180 VAL A O 1
ATOM 1240 N N . GLU A 1 181 ? -4.904 -7.349 8.626 1.00 98.38 181 GLU A N 1
ATOM 1241 C CA . GLU A 1 181 ? -5.604 -8.430 9.299 1.00 98.38 181 GLU A CA 1
ATOM 1242 C C . GLU A 1 181 ? -6.482 -7.849 10.401 1.00 98.38 181 GLU A C 1
ATOM 1244 O O . GLU A 1 181 ? -6.003 -7.206 11.337 1.00 98.38 181 GLU A O 1
ATOM 1249 N N . VAL A 1 182 ? -7.782 -8.100 10.292 1.00 98.38 182 VAL A N 1
ATOM 1250 C CA . VAL A 1 182 ? -8.720 -7.890 11.389 1.00 98.38 182 VAL A CA 1
ATOM 1251 C C . VAL A 1 182 ? -8.717 -9.172 12.204 1.00 98.38 182 VAL A C 1
ATOM 1253 O O . VAL A 1 182 ? -9.308 -10.168 11.793 1.00 98.38 182 VAL A O 1
ATOM 1256 N N . VAL A 1 183 ? -8.024 -9.157 13.341 1.00 98.06 183 VAL A N 1
ATOM 1257 C CA . VAL A 1 183 ? -7.863 -10.339 14.200 1.00 98.06 183 VAL A CA 1
ATOM 1258 C C . VAL A 1 183 ? -9.143 -10.580 15.002 1.00 98.06 183 VAL A C 1
ATOM 1260 O O . VAL A 1 183 ? -9.597 -11.714 15.154 1.00 98.06 183 VAL A O 1
ATOM 1263 N N . GLY A 1 184 ? -9.765 -9.504 15.494 1.00 96.19 184 GLY A N 1
ATOM 1264 C CA . GLY A 1 184 ? -10.998 -9.578 16.269 1.00 96.19 184 GLY A CA 1
ATOM 1265 C C . GLY A 1 184 ? -11.289 -8.309 17.063 1.00 96.19 184 GLY A C 1
ATOM 1266 O O . GLY A 1 184 ? -10.955 -7.200 16.652 1.00 96.19 184 GLY A O 1
ATOM 1267 N N . GLY A 1 185 ? -11.932 -8.483 18.217 1.00 97.19 185 GLY A N 1
ATOM 1268 C CA . GLY A 1 185 ? -12.348 -7.395 19.102 1.00 97.19 185 GLY A CA 1
ATOM 1269 C C . GLY A 1 185 ? -13.863 -7.204 19.136 1.00 97.19 185 GLY A C 1
ATOM 1270 O O . GLY A 1 185 ? -14.584 -7.524 18.190 1.00 97.19 185 GLY A O 1
ATOM 1271 N N . THR A 1 186 ? -14.364 -6.707 20.264 1.00 97.56 186 THR A N 1
ATOM 1272 C CA . THR A 1 186 ? -15.810 -6.577 20.515 1.00 97.56 186 THR A CA 1
ATOM 1273 C C . THR A 1 186 ? -16.469 -5.463 19.700 1.00 97.56 186 THR A C 1
ATOM 1275 O O . THR A 1 186 ? -17.673 -5.519 19.468 1.00 97.56 186 THR A O 1
ATOM 1278 N N . GLY A 1 187 ? -15.695 -4.482 19.231 1.00 96.81 187 GLY A N 1
ATOM 1279 C CA . GLY A 1 187 ? -16.166 -3.385 18.389 1.00 96.81 187 GLY A CA 1
ATOM 1280 C C . GLY A 1 187 ? -16.182 -3.701 16.890 1.00 96.81 187 GLY A C 1
ATOM 1281 O O . GLY A 1 187 ? -16.856 -2.996 16.146 1.00 96.81 187 GLY A O 1
ATOM 1282 N N . ALA A 1 188 ? -15.493 -4.752 16.425 1.00 96.81 188 ALA A N 1
ATOM 1283 C CA . ALA A 1 188 ? -15.278 -5.007 14.994 1.00 96.81 188 ALA A CA 1
ATOM 1284 C C . ALA A 1 188 ? -16.585 -5.082 14.180 1.00 96.81 188 ALA A C 1
ATOM 1286 O O . ALA A 1 188 ? -16.717 -4.409 13.158 1.00 96.81 188 ALA A O 1
ATOM 1287 N N . ALA A 1 189 ? -17.582 -5.821 14.679 1.00 95.88 189 ALA A N 1
ATOM 1288 C CA . ALA A 1 189 ? -18.878 -5.958 14.013 1.00 95.88 189 ALA A CA 1
ATOM 1289 C C . ALA A 1 189 ? -19.647 -4.626 13.936 1.00 95.88 189 ALA A C 1
ATOM 1291 O O . ALA A 1 189 ? -20.210 -4.306 12.892 1.00 95.88 189 ALA A O 1
ATOM 1292 N N . THR A 1 190 ? -19.627 -3.817 15.003 1.00 97.25 190 THR A N 1
ATOM 1293 C CA . THR A 1 190 ? -20.243 -2.476 15.014 1.00 97.25 190 THR A CA 1
ATOM 1294 C C . THR A 1 190 ? -19.606 -1.557 13.976 1.00 97.25 190 THR A C 1
ATOM 1296 O O . THR A 1 190 ? -20.291 -0.741 13.366 1.00 97.25 190 THR A O 1
ATOM 1299 N N . LEU A 1 191 ? -18.305 -1.720 13.736 1.00 97.75 191 LEU A N 1
ATOM 1300 C CA . LEU A 1 191 ? -17.542 -0.960 12.748 1.00 97.75 191 LEU A CA 1
ATOM 1301 C C . LEU A 1 191 ? -17.682 -1.497 11.313 1.00 97.75 191 LEU A C 1
ATOM 1303 O O . LEU A 1 191 ? -17.105 -0.920 10.393 1.00 97.75 191 LEU A O 1
ATOM 1307 N N . GLY A 1 192 ? -18.445 -2.577 11.106 1.00 97.25 192 GLY A N 1
ATOM 1308 C CA . GLY A 1 192 ? -18.633 -3.199 9.794 1.00 97.25 192 GLY A CA 1
ATOM 1309 C C . GLY A 1 192 ? -17.405 -3.963 9.295 1.00 97.25 192 GLY A C 1
ATOM 1310 O O . GLY A 1 192 ? -17.264 -4.171 8.093 1.00 97.25 192 GLY A O 1
ATOM 1311 N N . LEU A 1 193 ? -16.500 -4.360 10.192 1.00 97.88 193 LEU A N 1
ATOM 1312 C CA . LEU A 1 193 ? -15.273 -5.077 9.856 1.00 97.88 193 LEU A CA 1
ATOM 1313 C C . LEU A 1 193 ? -15.449 -6.576 10.113 1.00 97.88 193 LEU A C 1
ATOM 1315 O O . LEU A 1 193 ? -15.912 -6.993 11.175 1.00 97.88 193 LEU A O 1
ATOM 1319 N N . SER A 1 194 ? -15.052 -7.390 9.137 1.00 96.62 194 SER A N 1
ATOM 1320 C CA . SER A 1 194 ? -15.041 -8.851 9.259 1.00 96.62 194 SER A CA 1
ATOM 1321 C C . SER A 1 194 ? -13.642 -9.344 9.602 1.00 96.62 194 SER A C 1
ATOM 1323 O O . SER A 1 194 ? -12.664 -8.824 9.074 1.00 96.62 194 SER A O 1
ATOM 1325 N N . VAL A 1 195 ? -13.556 -10.364 10.459 1.00 97.44 195 VAL A N 1
ATOM 1326 C CA . VAL A 1 195 ? -12.285 -11.025 10.785 1.00 97.44 195 VAL A CA 1
ATOM 1327 C C . VAL A 1 195 ? -11.709 -11.686 9.537 1.00 97.44 195 VAL A C 1
ATOM 1329 O O . VAL A 1 195 ? -12.423 -12.381 8.811 1.00 97.44 195 VAL A O 1
ATOM 1332 N N . GLY A 1 196 ? -10.415 -11.490 9.309 1.00 97.56 196 GLY A N 1
ATOM 1333 C CA . GLY A 1 196 ? -9.706 -12.053 8.169 1.00 97.56 196 GLY A CA 1
ATOM 1334 C C . GLY A 1 196 ? -8.501 -11.222 7.756 1.00 97.56 196 GLY A C 1
ATOM 1335 O O . GLY A 1 196 ? -8.261 -10.133 8.276 1.00 97.56 196 GLY A O 1
ATOM 1336 N N . THR A 1 197 ? -7.756 -11.750 6.789 1.00 97.56 197 THR A N 1
ATOM 1337 C CA . THR A 1 197 ? -6.555 -11.121 6.238 1.00 97.56 197 THR A CA 1
ATOM 1338 C C . THR A 1 197 ? -6.811 -10.685 4.807 1.00 97.56 197 THR A C 1
ATOM 1340 O O . THR A 1 197 ? -7.272 -11.473 3.982 1.00 97.56 197 THR A O 1
ATOM 1343 N N . THR A 1 198 ? -6.458 -9.442 4.507 1.00 97.94 198 THR A N 1
ATOM 1344 C CA . THR A 1 198 ? -6.424 -8.8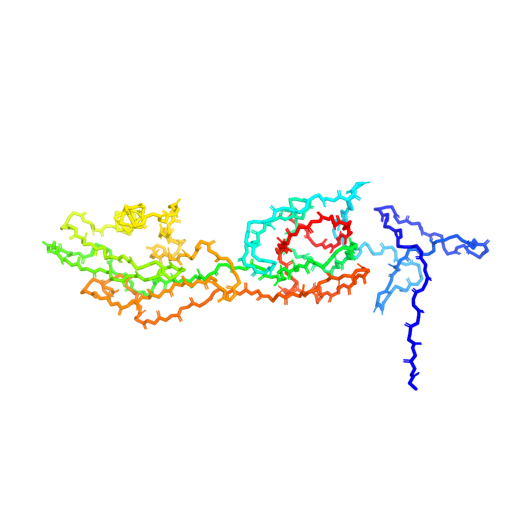99 3.151 1.00 97.94 198 THR A CA 1
ATOM 1345 C C . THR A 1 198 ? -4.990 -8.529 2.817 1.00 97.94 198 THR A C 1
ATOM 1347 O O . THR A 1 198 ? -4.326 -7.850 3.600 1.00 97.94 198 THR A O 1
ATOM 1350 N N . ALA A 1 199 ? -4.505 -8.996 1.670 1.00 95.50 199 ALA A N 1
ATOM 1351 C CA . ALA A 1 199 ? -3.180 -8.667 1.162 1.00 95.50 199 ALA A CA 1
ATOM 1352 C C . ALA A 1 199 ? -3.264 -7.531 0.138 1.00 95.50 199 ALA A C 1
ATOM 1354 O O . ALA A 1 199 ? -4.290 -7.354 -0.522 1.00 95.50 199 ALA A O 1
ATOM 1355 N N . GLY A 1 200 ? -2.175 -6.781 -0.000 1.00 94.69 200 GLY A N 1
ATOM 1356 C CA . GLY A 1 200 ? -1.990 -5.850 -1.100 1.00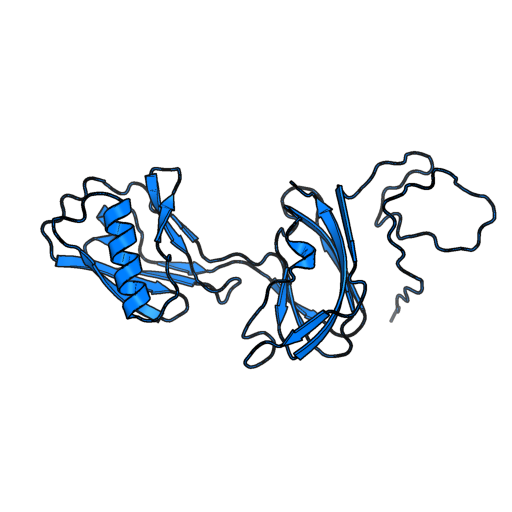 94.69 200 GLY A CA 1
ATOM 1357 C C . GLY A 1 200 ? -1.744 -6.594 -2.406 1.00 94.69 200 GLY A C 1
ATOM 1358 O O . GLY A 1 200 ? -1.553 -7.814 -2.441 1.00 94.69 200 GLY A O 1
ATOM 1359 N N . SER A 1 201 ? -1.729 -5.846 -3.503 1.00 91.50 201 SER A N 1
ATOM 1360 C CA . SER A 1 201 ? -1.471 -6.393 -4.832 1.00 91.50 201 SER A CA 1
ATOM 1361 C C . SER A 1 201 ? -0.188 -5.842 -5.430 1.00 91.50 201 SER A C 1
ATOM 1363 O O . SER A 1 201 ? 0.278 -4.753 -5.098 1.00 91.50 201 SER A O 1
ATOM 1365 N N . GLY A 1 202 ? 0.403 -6.628 -6.319 1.00 91.38 202 GLY A N 1
ATOM 1366 C CA . GLY A 1 202 ? 1.598 -6.262 -7.061 1.00 91.38 202 GLY A CA 1
ATOM 1367 C C . GLY A 1 202 ? 2.458 -7.483 -7.345 1.00 91.38 202 GLY A C 1
ATOM 1368 O O . GLY A 1 202 ? 2.530 -8.406 -6.531 1.00 91.38 202 GLY A O 1
ATOM 1369 N N . ALA A 1 203 ? 3.093 -7.493 -8.513 1.00 90.94 203 ALA A N 1
ATOM 1370 C CA . ALA A 1 203 ? 3.970 -8.573 -8.944 1.00 90.94 203 ALA A CA 1
ATOM 1371 C C . ALA A 1 203 ? 5.426 -8.110 -8.960 1.00 90.94 203 ALA A C 1
ATOM 1373 O O . ALA A 1 203 ? 5.766 -7.140 -9.639 1.00 90.94 203 ALA A O 1
ATOM 1374 N N . ASP A 1 204 ? 6.285 -8.839 -8.251 1.00 93.75 204 ASP A N 1
ATOM 1375 C CA . ASP A 1 204 ? 7.713 -8.544 -8.190 1.00 93.75 204 ASP A CA 1
ATOM 1376 C C . ASP A 1 204 ? 8.448 -9.284 -9.313 1.00 93.75 204 ASP A C 1
ATOM 1378 O O . ASP A 1 204 ? 8.457 -10.515 -9.378 1.00 93.75 204 ASP A O 1
ATOM 1382 N N . ILE A 1 205 ? 9.084 -8.529 -10.205 1.00 92.94 205 ILE A N 1
ATOM 1383 C CA . ILE A 1 205 ? 9.818 -9.037 -11.362 1.00 92.94 205 ILE A CA 1
ATOM 1384 C C . ILE A 1 205 ? 11.302 -8.699 -11.189 1.00 92.94 205 ILE A C 1
ATOM 1386 O O . ILE A 1 205 ? 11.657 -7.518 -11.134 1.00 92.94 205 ILE A O 1
ATOM 1390 N N . PRO A 1 206 ? 12.203 -9.697 -11.121 1.00 94.69 206 PRO A N 1
ATOM 1391 C CA . PRO A 1 206 ? 13.632 -9.431 -11.133 1.00 94.69 206 PRO A CA 1
ATOM 1392 C C . PRO A 1 206 ? 14.062 -8.945 -12.519 1.00 94.69 206 PRO A C 1
ATOM 1394 O O . PRO A 1 206 ? 13.717 -9.552 -13.532 1.00 94.69 206 PRO A O 1
ATOM 1397 N N . ILE A 1 207 ? 14.876 -7.894 -12.559 1.00 94.44 207 ILE A N 1
ATOM 1398 C CA . ILE A 1 207 ? 15.413 -7.333 -13.799 1.00 94.44 207 ILE A CA 1
ATOM 1399 C C . ILE A 1 207 ? 16.939 -7.246 -13.738 1.00 94.44 207 ILE A C 1
ATOM 1401 O O . ILE A 1 207 ? 17.523 -6.937 -12.699 1.00 94.44 207 ILE A O 1
ATOM 1405 N N . GLN A 1 208 ? 17.584 -7.536 -14.864 1.00 94.38 208 GLN A N 1
ATOM 1406 C CA . GLN A 1 208 ? 19.005 -7.313 -15.110 1.00 94.38 208 GLN A CA 1
ATOM 1407 C C . GLN A 1 208 ? 19.219 -7.250 -16.627 1.00 94.38 208 GLN A C 1
ATOM 1409 O O . GLN A 1 208 ? 18.693 -8.082 -17.361 1.00 94.38 208 GLN A O 1
ATOM 1414 N N . GLY A 1 209 ? 20.007 -6.288 -17.096 1.00 92.06 209 GLY A N 1
ATOM 1415 C CA . GLY A 1 209 ? 20.109 -5.960 -18.513 1.00 92.06 209 GLY A CA 1
ATOM 1416 C C . GLY A 1 209 ? 18.907 -5.144 -18.981 1.00 92.06 209 GLY A C 1
ATOM 1417 O O . GLY A 1 209 ? 18.377 -4.339 -18.217 1.00 92.06 209 GLY A O 1
ATOM 1418 N N . ASP A 1 210 ? 18.520 -5.331 -20.238 1.00 89.44 210 ASP A N 1
ATOM 1419 C CA . ASP A 1 210 ? 17.382 -4.655 -20.857 1.00 89.44 210 ASP A CA 1
ATOM 1420 C C . ASP A 1 210 ? 16.109 -5.507 -20.713 1.00 89.44 210 ASP A C 1
ATOM 1422 O O . ASP A 1 210 ? 16.117 -6.708 -20.988 1.00 89.44 210 ASP A O 1
ATOM 1426 N N . VAL A 1 211 ? 15.009 -4.881 -20.301 1.00 89.69 211 VAL A N 1
ATOM 1427 C CA . VAL A 1 211 ? 13.681 -5.492 -20.201 1.00 89.69 211 VAL A CA 1
ATOM 1428 C C . VAL A 1 211 ? 12.645 -4.573 -20.833 1.00 89.69 211 VAL A C 1
ATOM 1430 O O . VAL A 1 211 ? 12.736 -3.351 -20.725 1.00 89.69 211 VAL A O 1
ATOM 1433 N N . VAL A 1 212 ? 11.656 -5.167 -21.493 1.00 89.25 212 VAL A N 1
ATOM 1434 C CA . VAL A 1 212 ? 10.490 -4.465 -22.032 1.00 89.25 212 VAL A CA 1
ATOM 1435 C C . VAL A 1 212 ? 9.245 -5.214 -21.583 1.00 89.25 212 VAL A C 1
ATOM 1437 O O . VAL A 1 212 ? 9.154 -6.427 -21.770 1.00 89.25 212 VAL A O 1
ATOM 1440 N N . LEU A 1 213 ? 8.315 -4.486 -20.976 1.00 87.62 213 LEU A N 1
ATOM 1441 C CA . LEU A 1 213 ? 7.011 -4.957 -20.536 1.00 87.62 213 LEU A CA 1
ATOM 1442 C C . LEU A 1 213 ? 5.942 -4.145 -21.266 1.00 87.62 213 LEU A C 1
ATOM 1444 O O . LEU A 1 213 ? 6.021 -2.918 -21.312 1.00 87.62 213 LEU A O 1
ATOM 1448 N N . GLU A 1 214 ? 4.953 -4.835 -21.818 1.00 86.75 214 GLU A N 1
ATOM 1449 C CA . GLU A 1 214 ? 3.755 -4.230 -22.397 1.00 86.75 214 GLU A CA 1
ATOM 1450 C C . GLU A 1 214 ? 2.539 -4.729 -21.618 1.00 86.75 214 GLU A C 1
ATOM 1452 O O . GLU A 1 214 ? 2.452 -5.915 -21.281 1.00 86.75 214 GLU A O 1
ATOM 1457 N N . PHE A 1 215 ? 1.623 -3.814 -21.319 1.00 86.31 215 PHE A N 1
ATOM 1458 C CA . PHE A 1 215 ? 0.407 -4.078 -20.562 1.00 86.31 215 PHE A CA 1
ATOM 1459 C C . PHE A 1 215 ? -0.833 -3.827 -21.432 1.00 86.31 215 PHE A C 1
ATOM 1461 O O . PHE A 1 215 ? -0.778 -3.012 -22.359 1.00 86.31 215 PHE A O 1
ATOM 1468 N N . PRO A 1 216 ? -1.964 -4.505 -21.152 1.00 80.38 216 PRO A N 1
ATOM 1469 C CA . PRO A 1 216 ? -3.232 -4.213 -21.815 1.00 80.38 216 PRO A CA 1
ATOM 1470 C C . PRO A 1 216 ? -3.606 -2.730 -21.682 1.00 80.38 216 PRO A C 1
ATOM 1472 O O . PRO A 1 216 ? -3.498 -2.152 -20.606 1.00 80.38 216 PRO A O 1
ATOM 1475 N N . ARG A 1 217 ? -4.052 -2.107 -22.779 1.00 72.19 217 ARG A N 1
ATOM 1476 C CA . ARG A 1 217 ? -4.352 -0.658 -22.859 1.00 72.19 217 ARG A CA 1
ATOM 1477 C C . ARG A 1 217 ? -5.748 -0.271 -22.355 1.00 72.19 217 ARG A C 1
ATOM 1479 O O . ARG A 1 217 ? -6.249 0.815 -22.633 1.00 72.19 217 ARG A O 1
ATOM 1486 N N . ASP A 1 218 ? -6.429 -1.192 -21.692 1.00 69.19 218 ASP A N 1
ATOM 1487 C CA . ASP A 1 218 ? -7.805 -1.035 -21.238 1.00 69.19 218 ASP A CA 1
ATOM 1488 C C . ASP A 1 218 ? -7.858 -0.475 -19.808 1.00 69.19 218 ASP A C 1
ATOM 1490 O O . ASP A 1 218 ? -7.563 0.697 -19.589 1.00 69.19 218 ASP A O 1
ATOM 1494 N N . THR A 1 219 ? -8.272 -1.250 -18.817 1.00 67.00 219 THR A N 1
ATOM 1495 C CA . THR A 1 219 ? -8.345 -0.845 -17.407 1.00 67.00 219 THR A CA 1
ATOM 1496 C C . THR A 1 219 ? -7.265 -1.486 -16.555 1.00 67.00 219 THR A C 1
ATOM 1498 O O . THR A 1 219 ? -7.043 -1.019 -15.443 1.00 67.00 219 THR A O 1
ATOM 1501 N N . ASP A 1 220 ? -6.561 -2.489 -17.080 1.00 78.44 220 ASP A N 1
ATOM 1502 C CA . ASP A 1 220 ? -5.720 -3.361 -16.258 1.00 78.44 220 ASP A CA 1
ATOM 1503 C C . ASP A 1 220 ? -4.233 -2.962 -16.299 1.00 78.44 220 ASP A C 1
ATOM 1505 O O . ASP A 1 220 ? -3.388 -3.592 -15.658 1.00 78.44 220 ASP A O 1
ATOM 1509 N N . ALA A 1 221 ? -3.899 -1.892 -17.031 1.00 88.44 221 ALA A N 1
ATOM 1510 C CA . ALA A 1 221 ? -2.570 -1.292 -17.007 1.00 88.44 221 ALA A CA 1
ATOM 1511 C C . ALA A 1 221 ? -2.222 -0.799 -15.588 1.00 88.44 221 ALA A C 1
ATOM 1513 O O . ALA A 1 221 ? -2.990 -0.034 -14.997 1.00 88.44 221 ALA A O 1
ATOM 1514 N N . PRO A 1 222 ? -1.050 -1.164 -15.039 1.00 91.62 222 PRO A N 1
ATOM 1515 C CA . PRO A 1 222 ? -0.649 -0.739 -13.707 1.00 91.62 222 PRO A CA 1
ATOM 1516 C C . PRO A 1 222 ? -0.465 0.779 -13.656 1.00 91.62 222 PRO A C 1
ATOM 1518 O O . PRO A 1 222 ? 0.273 1.352 -14.452 1.00 91.62 222 PRO A O 1
ATOM 1521 N N . ALA A 1 223 ? -1.079 1.435 -12.675 1.00 90.88 223 ALA A N 1
ATOM 1522 C CA . ALA A 1 223 ? -0.865 2.864 -12.440 1.00 90.88 223 ALA A CA 1
ATOM 1523 C C . ALA A 1 223 ? 0.460 3.155 -11.711 1.00 90.88 223 ALA A C 1
ATOM 1525 O O . ALA A 1 223 ? 0.963 4.270 -11.760 1.00 90.88 223 ALA A O 1
ATOM 1526 N N . ARG A 1 224 ? 1.038 2.154 -11.031 1.00 93.00 224 ARG A N 1
ATOM 1527 C CA . ARG A 1 224 ? 2.204 2.333 -10.158 1.00 93.00 224 ARG A CA 1
ATOM 1528 C C . ARG A 1 224 ? 3.237 1.232 -10.341 1.00 93.00 224 ARG A C 1
ATOM 1530 O O . ARG A 1 224 ? 2.906 0.043 -10.298 1.00 93.00 224 ARG A O 1
ATOM 1537 N N . ILE A 1 225 ? 4.493 1.649 -10.487 1.00 94.50 225 ILE A N 1
ATOM 1538 C CA . ILE A 1 225 ? 5.670 0.782 -10.525 1.00 94.50 225 ILE A CA 1
ATOM 1539 C C . ILE A 1 225 ? 6.639 1.244 -9.447 1.00 94.50 225 ILE A C 1
ATOM 1541 O O . ILE A 1 225 ? 6.945 2.430 -9.355 1.00 94.50 225 ILE A O 1
ATOM 1545 N N . GLN A 1 226 ? 7.153 0.299 -8.672 1.00 96.25 226 GLN A N 1
ATOM 1546 C CA . GLN A 1 226 ? 8.180 0.567 -7.670 1.00 96.25 226 GLN A CA 1
ATOM 1547 C C . GLN A 1 226 ? 9.441 -0.222 -7.979 1.00 96.25 226 GLN A C 1
ATOM 1549 O O . GLN A 1 226 ? 9.403 -1.205 -8.721 1.00 96.25 226 GLN A O 1
ATOM 1554 N N . VAL A 1 227 ? 10.560 0.179 -7.389 1.00 96.50 227 VAL A N 1
ATOM 1555 C CA . VAL A 1 227 ? 11.850 -0.475 -7.587 1.00 96.50 227 VAL A CA 1
ATOM 1556 C C . VAL A 1 227 ? 12.521 -0.808 -6.257 1.00 96.50 227 VAL A C 1
ATOM 1558 O O . VAL A 1 227 ? 12.401 -0.076 -5.279 1.00 96.50 227 VAL A O 1
ATOM 1561 N N . SER A 1 228 ? 13.240 -1.927 -6.228 1.00 96.88 228 SER A N 1
ATOM 1562 C CA . SER A 1 228 ? 14.001 -2.401 -5.075 1.00 96.88 228 SER A CA 1
ATOM 1563 C C . SER A 1 228 ? 15.406 -2.850 -5.467 1.00 96.88 228 SER A C 1
ATOM 1565 O O . SER A 1 228 ? 15.609 -3.470 -6.517 1.00 96.88 228 SER A O 1
ATOM 1567 N N . GLY A 1 229 ? 16.377 -2.581 -4.593 1.00 95.75 229 GLY A N 1
ATOM 1568 C CA . GLY A 1 229 ? 17.762 -3.024 -4.707 1.00 95.75 229 GLY A CA 1
ATOM 1569 C C . GLY A 1 229 ? 18.780 -1.892 -4.567 1.00 95.75 229 GLY A C 1
ATOM 1570 O O . GLY A 1 229 ? 18.510 -0.838 -3.993 1.00 95.75 229 GLY A O 1
ATOM 1571 N N . GLN A 1 230 ? 19.986 -2.145 -5.080 1.00 95.81 230 GLN A N 1
ATOM 1572 C CA . GLN A 1 230 ? 21.089 -1.184 -5.088 1.00 95.81 230 GLN A CA 1
ATOM 1573 C C . GLN A 1 230 ? 21.729 -1.143 -6.477 1.00 95.81 230 GLN A C 1
ATOM 1575 O O . GLN A 1 230 ? 22.205 -2.163 -6.989 1.00 95.81 230 GLN A O 1
ATOM 1580 N N . GLY A 1 231 ? 21.730 0.030 -7.103 1.00 95.06 231 GLY A N 1
ATOM 1581 C CA . GLY A 1 231 ? 22.299 0.218 -8.433 1.00 95.06 231 GLY A CA 1
ATOM 1582 C C . GLY A 1 231 ? 21.660 1.371 -9.184 1.00 95.06 231 GLY A C 1
ATOM 1583 O O . GLY A 1 231 ? 21.188 2.333 -8.587 1.00 95.06 231 GLY A O 1
ATOM 1584 N N . THR A 1 232 ? 21.647 1.267 -10.508 1.00 96.44 232 THR A N 1
ATOM 1585 C CA . THR A 1 232 ? 21.016 2.263 -11.372 1.00 96.44 232 THR A CA 1
ATOM 1586 C C . THR A 1 232 ? 19.991 1.638 -12.297 1.00 96.44 232 THR A C 1
ATOM 1588 O O . THR A 1 232 ? 20.082 0.459 -12.635 1.00 96.44 232 THR A O 1
ATOM 1591 N N . ILE A 1 233 ? 19.021 2.438 -12.726 1.00 95.94 233 ILE A N 1
ATOM 1592 C CA . ILE A 1 233 ? 18.017 2.029 -13.700 1.00 95.94 233 ILE A CA 1
ATOM 1593 C C . ILE A 1 233 ? 17.765 3.152 -14.705 1.00 95.94 233 ILE A C 1
ATOM 1595 O O . ILE A 1 233 ? 17.541 4.299 -14.329 1.00 95.94 233 ILE A O 1
ATOM 1599 N N . SER A 1 234 ? 17.821 2.842 -15.995 1.00 94.38 234 SER A N 1
ATOM 1600 C CA . SER A 1 234 ? 17.313 3.731 -17.044 1.00 94.38 234 SER A CA 1
ATOM 1601 C C . SER A 1 234 ? 15.923 3.273 -17.447 1.00 94.38 234 SER A C 1
ATOM 1603 O O . SER A 1 234 ? 15.700 2.072 -17.583 1.00 94.38 234 SER A O 1
ATOM 1605 N N . LEU A 1 235 ? 15.008 4.216 -17.638 1.00 92.25 235 LEU A N 1
ATOM 1606 C CA . LEU A 1 235 ? 13.600 3.948 -17.898 1.00 92.25 235 LEU A CA 1
ATOM 1607 C C . LEU A 1 235 ? 13.108 4.705 -19.124 1.00 92.25 235 LEU A C 1
ATOM 1609 O O . LEU A 1 235 ? 13.493 5.850 -19.366 1.00 92.25 235 LEU A O 1
ATOM 1613 N N . LEU A 1 236 ? 12.192 4.068 -19.836 1.00 89.50 236 LEU A N 1
ATOM 1614 C CA . LEU A 1 236 ? 11.246 4.687 -20.745 1.00 89.50 236 LEU A CA 1
ATOM 1615 C C . LEU A 1 236 ? 9.871 4.111 -20.410 1.00 89.50 236 LEU A C 1
ATOM 1617 O O . LEU A 1 236 ? 9.720 2.892 -20.370 1.00 89.50 236 LEU A O 1
ATOM 1621 N N . ALA A 1 237 ? 8.878 4.966 -20.204 1.00 90.25 237 ALA A N 1
ATOM 1622 C CA . ALA A 1 237 ? 7.507 4.536 -19.980 1.00 90.25 237 ALA A CA 1
ATOM 1623 C C . ALA A 1 237 ? 6.535 5.327 -20.852 1.00 90.25 237 ALA A C 1
ATOM 1625 O O . ALA A 1 237 ? 6.720 6.525 -21.057 1.00 90.25 237 ALA A O 1
ATOM 1626 N N . GLY A 1 238 ? 5.514 4.643 -21.358 1.00 87.75 238 GLY A N 1
ATOM 1627 C CA . GLY A 1 238 ? 4.409 5.227 -22.111 1.00 87.75 238 GLY A CA 1
ATOM 1628 C C . GLY A 1 238 ? 3.077 4.763 -21.535 1.00 87.75 238 GLY A C 1
ATOM 1629 O O . GLY A 1 238 ? 2.962 3.630 -21.064 1.00 87.75 238 GLY A O 1
ATOM 1630 N N . GLY A 1 239 ? 2.076 5.636 -21.550 1.00 88.75 239 GLY A N 1
ATOM 1631 C CA . GLY A 1 239 ? 0.772 5.314 -20.986 1.00 88.75 239 GLY A CA 1
ATOM 1632 C C . GLY A 1 239 ? -0.211 6.475 -20.968 1.00 88.75 239 GLY A C 1
ATOM 1633 O O . GLY A 1 239 ? -0.017 7.507 -21.621 1.00 88.75 239 GLY A O 1
ATOM 1634 N N . ARG A 1 240 ? -1.275 6.291 -20.190 1.00 89.25 240 ARG A N 1
ATOM 1635 C CA . ARG A 1 240 ? -2.353 7.263 -19.978 1.00 89.25 240 ARG A CA 1
ATOM 1636 C C . ARG A 1 240 ? -2.048 8.157 -18.787 1.00 89.25 240 ARG A C 1
ATOM 1638 O O . ARG A 1 240 ? -1.484 7.695 -17.799 1.00 89.25 240 ARG A O 1
ATOM 1645 N N . THR A 1 241 ? -2.468 9.411 -18.862 1.00 87.62 241 THR A N 1
ATOM 1646 C CA . THR A 1 241 ? -2.365 10.389 -17.771 1.00 87.62 241 THR A CA 1
ATOM 1647 C C . THR A 1 241 ? -3.752 10.905 -17.404 1.00 87.62 241 THR A C 1
ATOM 1649 O O . THR A 1 241 ? -4.717 10.662 -18.132 1.00 87.62 241 THR A O 1
ATOM 1652 N N . THR A 1 242 ? -3.860 11.592 -16.267 1.00 76.06 242 THR A N 1
ATOM 1653 C CA . THR A 1 242 ? -5.042 12.408 -15.934 1.00 76.06 242 THR A CA 1
ATOM 1654 C C . THR A 1 242 ? -5.199 13.593 -16.874 1.00 76.06 242 THR A C 1
ATOM 1656 O O . THR A 1 242 ? -4.144 14.133 -17.285 1.00 76.06 242 THR A O 1
#

Foldseek 3Di:
DDDDDDDDDQDDDPDDDLDPDDDDPDDPHCCDPDDDDRRDPDPPFPDKFWDPDWDFADDPDAAPPDWDFDVSLLQFPFWFKKKKFFQDKKKKWFQWWWFKDWFDPADAQLQDCWQWWWWKAWLNQTWIFTDGSPCRAQQSVQVSVQVRCVVSVHDDDQWDQDPVRAIMGTHPGTAQSTKMARCDTRSQVNRRHDGDMTGHHTDMDIDHGIDMDGDDQDNPGRSTMIMTDGGTMIMMTGHYGD

Sequence (242 aa):
MGSVQISGSLVASDSCNAGCGAGVGGSQAVFMLGDGQCGVCTQHYASIVSSVQPLQVLTTGAPGAEFVDLDILDGFTGIELLAAKAPTKLFLRIGADVARVDGVGGTFPTAFAGGETLDLTIDGTNFLTTFDAADQTAAQVAARINAAAALAGLAAPRAIVATSGQLELTSVNTGAQGSVEVVGGTGAATLGLSVGTTAGSGADIPIQGDVVLEFPRDTDAPARIQVSGQGTISLLAGGRTT